Protein AF-0000000087723195 (afdb_homodimer)

InterPro domains:
  IPR009959 Polyketide cyclase SnoaL-like [PTHR38436] (18-164)
  IPR032710 NTF2-like domain superfamily [SSF54427] (11-156)

pLDDT: mean 96.7, std 8.13, range [26.39, 98.94]

Foldseek 3Di:
DDPVVQVLQVVLVVQLVCVQQPVLALVSNLVQADQQAFEAAPVQRDADGGSVGNSCCSNPQARVQDAPPKDKAWADWDWDDDPVATKIKTKIKIKHFQQGHHCRLDNPDHGLRFIAIWMKIWIWGDDPRGTRYIYMDTDSVQVCVRSVNDDPVCPLVHDHNVNNVCSNPVPRDDPCPSVVVVVVVVPPD/DDPVVQVLLVVLVVQLVCVQQPVLALVSNLVQADQQAFEAAPVQRDADGGSVGNSCCSNPQARVQDAPPKDKAWADWDWDDDPVATKIKTKIKIKHFQQGHHCRQDNPDHGLRFIAIWMKIWIWGDDPRGTRYIYMDTDSVQVCVRSVNDDPVCPLPHDHNVNNVCSNPVPRDDPCPSVVVVVVVVPPD

Secondary structure (DSSP, 8-state):
--HHHHHHHHHHHHHHHHHHHTS--HHHHHHTEEEEEEEEETTTTEEEESHHHHHHHIIIIIGGGS-TT-EEEEEEEEEEEETTEEEEEEEEEEEEE--S--TTTSTTPPP---EEEEEEEEEEEEETTEEEEEEEE--HHHHHHHTT-S-GGGGGGS--THHHHHHH-GGGS-TTHHHHHHHHHHTT-/--HHHHHHHHHHHHHHHHHHHTS--HHHHHHTEEEEEEEEETTTTEEEESHHHHHHHIIIIIGGGS-TT-EEEEEEEEEEEETTEEEEEEEEEEEEE--S--TTTSTTPPP---EEEEEEEEEEEEETTEEEEEEEEE-HHHHHHHTT-S-GGGGGGS--THHHHHHH-GGGS-TTHHHHHHHHHHTT-

Sequence (378 aa):
MTPERRARLLELWDEHIATEFSEKSADAAVATMVPHATVNHVPTMTGGEGTEALRLFYATNFIPRMPADVKITPLSRTVGADADGEVVVDEFLIDFTHDVKMDWMLPGLEPTGKHVSVPFIVVVKFEGDRLKAERIYWDQATVLKQLGLLPAGLLGCVPGAEQAAKAADAGAVKSNGLIAAAAAAGGGVMTPERRARLLELWDEHIATEFSEKSADAAVATMVPHATVNHVPTMTGGEGTEALRLFYATNFIPRMPADVKITPLSRTVGADADGEVVVDEFLIDFTHDVKMDWMLPGLEPTGKHVSVPFIVVVKFEGDRLKAERIYWDQATVLKQLGLLPAGLLGCVPGAEQAAKAADAGAVKSNGLIAAAAAAGGGV

Radius of gyration: 20.05 Å; Cα contacts (8 Å, |Δi|>4): 861; chains: 2; bounding box: 60×60×39 Å

Organism: NCBI:txid307507

Structure (mmCIF, N/CA/C/O backbone):
data_AF-0000000087723195-model_v1
#
loop_
_entity.id
_entity.type
_entity.pdbx_description
1 polymer Carboxymethylenebutenolidase
#
loop_
_atom_site.group_PDB
_atom_site.id
_atom_site.type_symbol
_atom_site.label_atom_id
_atom_site.label_alt_id
_atom_site.label_comp_id
_atom_site.label_asym_id
_atom_site.label_entity_id
_atom_site.label_seq_id
_atom_site.pdbx_PDB_ins_code
_atom_site.Cartn_x
_atom_site.Cartn_y
_atom_site.Cartn_z
_atom_site.occupancy
_atom_site.B_iso_or_equiv
_atom_site.auth_seq_id
_atom_site.auth_comp_id
_atom_site.auth_asym_id
_atom_site.auth_atom_id
_atom_site.pdbx_PDB_model_num
ATOM 1 N N . MET A 1 1 ? 15.773 -18.844 -10.406 1 89.25 1 MET A N 1
ATOM 2 C CA . MET A 1 1 ? 14.492 -19 -11.086 1 89.25 1 MET A CA 1
ATOM 3 C C . MET A 1 1 ? 14.656 -18.906 -12.594 1 89.25 1 MET A C 1
ATOM 5 O O . MET A 1 1 ? 15.266 -17.953 -13.094 1 89.25 1 MET A O 1
ATOM 9 N N . THR A 1 2 ? 14.18 -19.766 -13.281 1 92.62 2 THR A N 1
ATOM 10 C CA . THR A 1 2 ? 14.344 -19.797 -14.727 1 92.62 2 THR A CA 1
ATOM 11 C C . THR A 1 2 ? 13.344 -18.844 -15.398 1 92.62 2 THR A C 1
ATOM 13 O O . THR A 1 2 ? 12.336 -18.484 -14.805 1 92.62 2 THR A O 1
ATOM 16 N N . PRO A 1 3 ? 13.68 -18.406 -16.562 1 94 3 PRO A N 1
ATOM 17 C CA . PRO A 1 3 ? 12.734 -17.578 -17.312 1 94 3 PRO A CA 1
ATOM 18 C C . PRO A 1 3 ? 11.375 -18.25 -17.5 1 94 3 PRO A C 1
ATOM 20 O O . PRO A 1 3 ? 10.344 -17.578 -17.484 1 94 3 PRO A O 1
ATOM 23 N N . GLU A 1 4 ? 11.406 -19.547 -17.703 1 96.69 4 GLU A N 1
ATOM 24 C CA . GLU A 1 4 ? 10.164 -20.281 -17.891 1 96.69 4 GLU A CA 1
ATOM 25 C C . GLU A 1 4 ? 9.32 -20.266 -16.609 1 96.69 4 GLU A C 1
ATOM 27 O O . GLU A 1 4 ? 8.102 -20.094 -16.672 1 96.69 4 GLU A O 1
ATOM 32 N N . ARG A 1 5 ? 9.977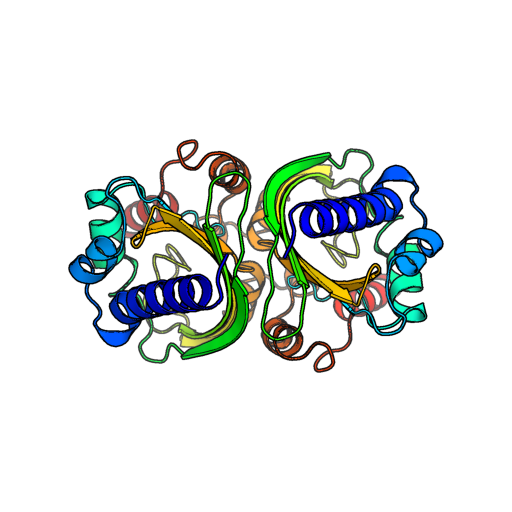 -20.5 -15.477 1 97.38 5 ARG A N 1
ATOM 33 C CA . ARG A 1 5 ? 9.258 -20.469 -14.211 1 97.38 5 ARG A CA 1
ATOM 34 C C . ARG A 1 5 ? 8.703 -19.078 -13.93 1 97.38 5 ARG A C 1
ATOM 36 O O . ARG A 1 5 ? 7.578 -18.938 -13.445 1 97.38 5 ARG A O 1
ATOM 43 N N . ARG A 1 6 ? 9.477 -18.109 -14.234 1 97.12 6 ARG A N 1
ATOM 44 C CA . ARG A 1 6 ? 9.031 -16.719 -14.086 1 97.12 6 ARG A CA 1
ATOM 45 C C . ARG A 1 6 ? 7.766 -16.469 -14.898 1 97.12 6 ARG A C 1
ATOM 47 O O . ARG A 1 6 ? 6.793 -15.906 -14.391 1 97.12 6 ARG A O 1
ATOM 54 N N . ALA A 1 7 ? 7.801 -16.875 -16.156 1 97.75 7 ALA A N 1
ATOM 55 C CA . ALA A 1 7 ? 6.648 -16.719 -17.031 1 97.75 7 ALA A CA 1
ATOM 56 C C . ALA A 1 7 ? 5.438 -17.484 -16.484 1 97.75 7 ALA A C 1
ATOM 58 O O . ALA A 1 7 ? 4.305 -16.984 -16.578 1 97.75 7 ALA A O 1
ATOM 59 N N . ARG A 1 8 ? 5.695 -18.609 -15.969 1 98.31 8 ARG A N 1
ATOM 60 C CA . ARG A 1 8 ? 4.613 -19.438 -15.438 1 98.31 8 ARG A CA 1
ATOM 61 C C . ARG A 1 8 ? 3.953 -18.766 -14.242 1 98.31 8 ARG A C 1
ATOM 63 O O . ARG A 1 8 ? 2.727 -18.797 -14.102 1 98.31 8 ARG A O 1
ATOM 70 N N . LEU A 1 9 ? 4.738 -18.188 -13.328 1 98.69 9 LEU A N 1
ATOM 71 C CA . LEU A 1 9 ? 4.18 -17.5 -12.172 1 98.69 9 LEU A CA 1
ATOM 72 C C . LEU A 1 9 ? 3.277 -16.344 -12.602 1 98.69 9 LEU A C 1
ATOM 74 O O . LEU A 1 9 ? 2.211 -16.141 -12.016 1 98.69 9 LEU A O 1
ATOM 78 N N . LEU A 1 10 ? 3.713 -15.625 -13.602 1 98.75 10 LEU A N 1
ATOM 79 C CA . LEU A 1 10 ? 2.906 -14.523 -14.117 1 98.75 10 LEU A CA 1
ATOM 80 C C . LEU A 1 10 ? 1.611 -15.039 -14.734 1 98.75 10 LEU A C 1
ATOM 82 O O . LEU A 1 10 ? 0.554 -14.422 -14.57 1 98.75 10 LEU A O 1
ATOM 86 N N . GLU A 1 11 ? 1.696 -16.125 -15.445 1 98.75 11 GLU A N 1
ATOM 87 C CA . GLU A 1 11 ? 0.51 -16.75 -16.031 1 98.75 11 GLU A CA 1
ATOM 88 C C . GLU A 1 11 ? -0.469 -17.188 -14.945 1 98.75 11 GLU A C 1
ATOM 90 O O . GLU A 1 11 ? -1.68 -17 -15.086 1 98.75 11 GLU A O 1
ATOM 95 N N . LEU A 1 12 ? 0.043 -17.828 -13.906 1 98.75 12 LEU A N 1
ATOM 96 C CA . LEU A 1 12 ? -0.79 -18.266 -12.797 1 98.75 12 LEU A CA 1
ATOM 97 C C . LEU A 1 12 ? -1.526 -17.094 -12.164 1 98.75 12 LEU A C 1
ATOM 99 O O . LEU A 1 12 ? -2.713 -17.203 -11.844 1 98.75 12 LEU A O 1
ATOM 103 N N . TRP A 1 13 ? -0.833 -16 -11.992 1 98.81 13 TRP A N 1
ATOM 104 C CA . TRP A 1 13 ? -1.448 -14.797 -11.43 1 98.81 13 TRP A CA 1
ATOM 105 C C . TRP A 1 13 ? -2.52 -14.25 -12.367 1 98.81 13 TRP A C 1
ATOM 107 O O . TRP A 1 13 ? -3.619 -13.906 -11.93 1 98.81 13 TRP A O 1
ATOM 117 N N . ASP A 1 14 ? -2.217 -14.203 -13.664 1 98.69 14 ASP A N 1
ATOM 118 C CA . ASP A 1 14 ? -3.193 -13.75 -14.648 1 98.69 14 ASP A CA 1
ATOM 119 C C . ASP A 1 14 ? -4.438 -14.633 -14.641 1 98.69 14 ASP A C 1
ATOM 121 O O . ASP A 1 14 ? -5.559 -14.141 -14.75 1 98.69 14 ASP A O 1
ATOM 125 N N . GLU A 1 15 ? -4.219 -15.914 -14.547 1 98.56 15 GLU A N 1
ATOM 126 C CA . GLU A 1 15 ? -5.328 -16.859 -14.469 1 98.56 15 GLU A CA 1
ATOM 127 C C . GLU A 1 15 ? -6.203 -16.594 -13.258 1 98.56 15 GLU A C 1
ATOM 129 O O . GLU A 1 15 ? -7.434 -16.594 -13.352 1 98.56 15 GLU A O 1
ATOM 134 N N . HIS A 1 16 ? -5.562 -16.359 -12.141 1 98.81 16 HIS A N 1
ATOM 135 C CA . HIS A 1 16 ? -6.32 -16.062 -10.938 1 98.81 16 HIS A CA 1
ATOM 136 C C . HIS A 1 16 ? -7.148 -14.789 -11.102 1 98.81 16 HIS A C 1
ATOM 138 O O . HIS A 1 16 ? -8.344 -14.773 -10.797 1 98.81 16 HIS A O 1
ATOM 144 N N . ILE A 1 17 ? -6.531 -13.719 -11.586 1 98.38 17 ILE A N 1
ATOM 145 C CA . ILE A 1 17 ? -7.223 -12.453 -11.797 1 98.38 17 ILE A CA 1
ATOM 146 C C . ILE A 1 17 ? -8.422 -12.664 -12.719 1 98.38 17 ILE A C 1
ATOM 148 O O . ILE A 1 17 ? -9.508 -12.125 -12.477 1 98.38 17 ILE A O 1
ATOM 152 N N . ALA A 1 18 ? -8.258 -13.461 -13.781 1 98.19 18 ALA A N 1
ATOM 153 C CA . ALA A 1 18 ? -9.32 -13.711 -14.75 1 98.19 18 ALA A CA 1
ATOM 154 C C . ALA A 1 18 ? -10.516 -14.391 -14.094 1 98.19 18 ALA A C 1
ATOM 156 O O . ALA A 1 18 ? -11.664 -14.148 -14.477 1 98.19 18 ALA A O 1
ATOM 157 N N . THR A 1 19 ? -10.305 -15.25 -13.102 1 98.5 19 THR A N 1
ATOM 158 C CA . THR A 1 19 ? -11.406 -15.93 -12.422 1 98.5 19 THR A CA 1
ATOM 159 C C . THR A 1 19 ? -12.281 -14.922 -11.68 1 98.5 19 THR A C 1
ATOM 161 O O . THR A 1 19 ? -13.492 -15.125 -11.547 1 98.5 19 THR A O 1
ATOM 164 N N . GLU A 1 20 ? -11.672 -13.82 -11.234 1 97.19 20 GLU A N 1
ATOM 165 C CA . GLU A 1 20 ? -12.367 -12.828 -10.422 1 97.19 20 GLU A CA 1
ATOM 166 C C . GLU A 1 20 ? -13.062 -11.789 -11.297 1 97.19 20 GLU A C 1
ATOM 168 O O . GLU A 1 20 ? -14.172 -11.359 -10.984 1 97.19 20 GLU A O 1
ATOM 173 N N . PHE A 1 21 ? -12.422 -11.367 -12.406 1 95.75 21 PHE A N 1
ATOM 174 C CA . PHE A 1 21 ? -12.859 -10.164 -13.102 1 95.75 21 PHE A CA 1
ATOM 175 C C . PHE A 1 21 ? -13.461 -10.516 -14.461 1 95.75 21 PHE A C 1
ATOM 177 O O . PHE A 1 21 ? -14.234 -9.734 -15.016 1 95.75 21 PHE A O 1
ATOM 184 N N . SER A 1 22 ? -13.172 -11.664 -15.023 1 95.94 22 SER A N 1
ATOM 185 C CA . SER A 1 22 ? -13.711 -12.102 -16.297 1 95.94 22 SER A CA 1
ATOM 186 C C . SER A 1 22 ? -14.727 -13.227 -16.125 1 95.94 22 SER A C 1
ATOM 188 O O . SER A 1 22 ? -15.906 -13.062 -16.438 1 95.94 22 SER A O 1
ATOM 190 N N . GLU A 1 23 ? -14.336 -14.297 -15.469 1 97.06 23 GLU A N 1
ATOM 191 C CA . GLU A 1 23 ? -15.203 -15.445 -15.258 1 97.06 23 GLU A CA 1
ATOM 192 C C . GLU A 1 23 ? -16.219 -15.18 -14.156 1 97.06 23 GLU A C 1
ATOM 194 O O . GLU A 1 23 ? -17.328 -15.711 -14.188 1 97.06 23 GLU A O 1
ATOM 199 N N . LYS A 1 24 ? -15.766 -14.445 -13.25 1 97.75 24 LYS A N 1
ATOM 200 C CA . LYS A 1 24 ? -16.594 -14.094 -12.102 1 97.75 24 LYS A CA 1
ATOM 201 C C . LYS A 1 24 ? -17.094 -15.344 -11.391 1 97.75 24 LYS A C 1
ATOM 203 O O . LYS A 1 24 ? -18.297 -15.492 -11.156 1 97.75 24 LYS A O 1
ATOM 208 N N . SER A 1 25 ? -16.141 -16.156 -11 1 98.75 25 SER A N 1
ATOM 209 C CA . SER A 1 25 ? -16.438 -17.438 -10.359 1 98.75 25 SER A CA 1
ATOM 210 C C . SER A 1 25 ? -15.609 -17.625 -9.102 1 98.75 25 SER A C 1
ATOM 212 O O . SER A 1 25 ? -14.391 -17.766 -9.164 1 98.75 25 SER A O 1
ATOM 214 N N . ALA A 1 26 ? -16.312 -17.688 -7.992 1 98.81 26 ALA A N 1
ATOM 215 C CA . ALA A 1 26 ? -15.648 -17.938 -6.719 1 98.81 26 ALA A CA 1
ATOM 216 C C . ALA A 1 26 ? -15 -19.312 -6.703 1 98.81 26 ALA A C 1
ATOM 218 O O . ALA A 1 26 ? -13.891 -19.469 -6.191 1 98.81 26 ALA A O 1
ATOM 219 N N . ASP A 1 27 ? -15.68 -20.281 -7.254 1 98.88 27 ASP A N 1
ATOM 220 C CA . ASP A 1 27 ? -15.141 -21.641 -7.305 1 98.88 27 ASP A CA 1
ATOM 221 C C . ASP A 1 27 ? -13.859 -21.688 -8.133 1 98.88 27 ASP A C 1
ATOM 223 O O . ASP A 1 27 ? -12.891 -22.328 -7.734 1 98.88 27 ASP A O 1
ATOM 227 N N . ALA A 1 28 ? -13.875 -21.016 -9.273 1 98.88 28 ALA A N 1
ATOM 228 C CA . ALA A 1 28 ? -12.68 -20.984 -10.109 1 98.88 28 ALA A CA 1
ATOM 229 C C . ALA A 1 28 ? -11.531 -20.281 -9.398 1 98.88 28 ALA A C 1
ATOM 231 O O . ALA A 1 28 ? -10.375 -20.672 -9.516 1 98.88 28 ALA A O 1
ATOM 232 N N . ALA A 1 29 ? -11.836 -19.203 -8.656 1 98.81 29 ALA A N 1
ATOM 233 C CA . ALA A 1 29 ? -10.805 -18.453 -7.941 1 98.81 29 ALA A CA 1
ATOM 234 C C . ALA A 1 29 ? -10.109 -19.328 -6.906 1 98.81 29 ALA A C 1
ATOM 236 O O . ALA A 1 29 ? -8.883 -19.453 -6.918 1 98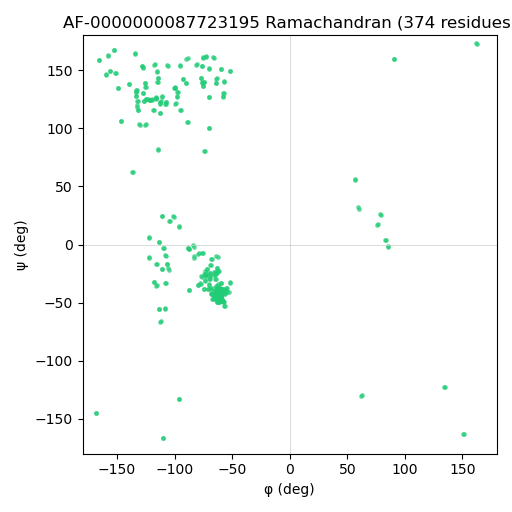.81 29 ALA A O 1
ATOM 237 N N . VAL A 1 30 ? -10.898 -20.031 -6.078 1 98.81 30 VAL A N 1
ATOM 238 C CA . VAL A 1 30 ? -10.273 -20.797 -5.008 1 98.81 30 VAL A CA 1
ATOM 239 C C . VAL A 1 30 ? -9.586 -22.031 -5.59 1 98.81 30 VAL A C 1
ATOM 241 O O . VAL A 1 30 ? -8.648 -22.578 -4.988 1 98.81 30 VAL A O 1
ATOM 244 N N . ALA A 1 31 ? -10 -22.484 -6.762 1 98.81 31 ALA A N 1
ATOM 245 C CA . ALA A 1 31 ? -9.359 -23.625 -7.406 1 98.81 31 ALA A CA 1
ATOM 246 C C . ALA A 1 31 ? -7.922 -23.297 -7.801 1 98.81 31 ALA A C 1
ATOM 248 O O . ALA A 1 31 ? -7.098 -24.203 -7.973 1 98.81 31 ALA A O 1
ATOM 249 N N . THR A 1 32 ? -7.594 -22.016 -7.984 1 98.88 32 THR A N 1
ATOM 250 C CA . THR A 1 32 ? -6.238 -21.609 -8.328 1 98.88 32 THR A CA 1
ATOM 251 C C . THR A 1 32 ? -5.371 -21.484 -7.078 1 98.88 32 THR A C 1
ATOM 253 O O . THR A 1 32 ? -4.184 -21.172 -7.164 1 98.88 32 THR A O 1
ATOM 256 N N . MET A 1 33 ? -5.93 -21.734 -5.855 1 98.88 33 MET A N 1
ATOM 257 C CA . MET A 1 33 ? -5.254 -21.5 -4.586 1 98.88 33 MET A CA 1
ATOM 258 C C . MET A 1 33 ? -5.066 -22.797 -3.807 1 98.88 33 MET A C 1
ATOM 260 O O . MET A 1 33 ? -5.824 -23.75 -3.988 1 98.88 33 MET A O 1
ATOM 264 N N . VAL A 1 34 ? -4.074 -22.906 -2.928 1 98.81 34 VAL A N 1
ATOM 265 C CA . VAL A 1 34 ? -3.914 -24.047 -2.027 1 98.81 34 VAL A CA 1
ATOM 266 C C . VAL A 1 34 ? -4.984 -23.984 -0.941 1 98.81 34 VAL A C 1
ATOM 268 O O . VAL A 1 34 ? -5.531 -22.922 -0.646 1 98.81 34 VAL A O 1
ATOM 271 N N . PRO A 1 35 ? -5.27 -25.062 -0.25 1 98.62 35 PRO A N 1
ATOM 272 C CA . PRO A 1 35 ? -6.379 -25.125 0.705 1 98.62 35 PRO A CA 1
ATOM 273 C C . PRO A 1 35 ? -6.188 -24.188 1.896 1 98.62 35 PRO A C 1
ATOM 275 O O . PRO A 1 35 ? -7.168 -23.766 2.51 1 98.62 35 PRO A O 1
ATOM 278 N N . HIS A 1 36 ? -4.934 -23.828 2.273 1 98.12 36 HIS A N 1
ATOM 279 C CA . HIS A 1 36 ? -4.68 -22.984 3.436 1 98.12 36 HIS A CA 1
ATOM 280 C C . HIS A 1 36 ? -4.312 -21.562 3.018 1 98.12 36 HIS A C 1
ATOM 282 O O . HIS A 1 36 ? -3.629 -20.859 3.756 1 98.12 36 HIS A O 1
ATOM 288 N N . ALA A 1 37 ? -4.66 -21.156 1.791 1 98.56 37 ALA A N 1
ATOM 289 C CA . ALA A 1 37 ? -4.34 -19.844 1.262 1 98.56 37 ALA A CA 1
ATOM 290 C C . ALA A 1 37 ? -4.953 -18.734 2.123 1 98.56 37 ALA A C 1
ATOM 292 O O . ALA A 1 37 ? -5.977 -18.953 2.777 1 98.56 37 ALA A O 1
ATOM 293 N N . THR A 1 38 ? -4.328 -17.609 2.139 1 98.56 38 THR A N 1
ATOM 294 C CA . THR A 1 38 ? -4.824 -16.422 2.838 1 98.56 38 THR A CA 1
ATOM 295 C C . THR A 1 38 ? -4.898 -15.227 1.894 1 98.56 38 THR A C 1
ATOM 297 O O . THR A 1 38 ? -4.035 -15.062 1.029 1 98.56 38 THR A O 1
ATOM 300 N N . VAL A 1 39 ? -5.926 -14.445 1.965 1 98.75 39 VAL A N 1
ATOM 301 C CA . VAL A 1 39 ? -6.09 -13.164 1.278 1 98.75 39 VAL A CA 1
ATOM 302 C C . VAL A 1 39 ? -6.355 -12.062 2.299 1 98.75 39 VAL A C 1
ATOM 304 O O . VAL A 1 39 ? -7.23 -12.195 3.156 1 98.75 39 VAL A O 1
ATOM 307 N N . ASN A 1 40 ? -5.574 -11.07 2.264 1 98.88 40 ASN A N 1
ATOM 308 C CA . ASN A 1 40 ? -5.727 -9.922 3.154 1 98.88 40 ASN A CA 1
ATOM 309 C C . ASN A 1 40 ? -5.688 -8.609 2.387 1 98.88 40 ASN A C 1
ATOM 311 O O . ASN A 1 40 ? -4.637 -8.203 1.886 1 98.88 40 ASN A O 1
ATOM 315 N N . HIS A 1 41 ? -6.863 -7.984 2.18 1 98.88 41 HIS A N 1
ATOM 316 C CA . HIS A 1 41 ? -6.891 -6.574 1.81 1 98.88 41 HIS A CA 1
ATOM 317 C C . HIS A 1 41 ? -6.477 -5.688 2.98 1 98.88 41 HIS A C 1
ATOM 319 O O . HIS A 1 41 ? -7.309 -5.324 3.812 1 98.88 41 HIS A O 1
ATOM 325 N N . VAL A 1 42 ? -5.305 -5.25 3.014 1 98.88 42 VAL A N 1
ATOM 326 C CA . VAL A 1 42 ? -4.656 -4.707 4.203 1 98.88 42 VAL A CA 1
ATOM 327 C C . VAL A 1 42 ? -5.426 -3.488 4.703 1 98.88 42 VAL A C 1
ATOM 329 O O . VAL A 1 42 ? -5.715 -3.373 5.898 1 98.88 42 VAL A O 1
ATOM 332 N N . PRO A 1 43 ? -5.949 -2.584 3.814 1 98.88 43 PRO A N 1
ATOM 333 C CA . PRO A 1 43 ? -6.586 -1.367 4.324 1 98.88 43 PRO A CA 1
ATOM 334 C C . PRO A 1 43 ? -7.934 -1.641 4.988 1 98.88 43 PRO A C 1
ATOM 336 O O . PRO A 1 43 ? -8.422 -0.818 5.77 1 98.88 43 PRO A O 1
ATOM 339 N N . THR A 1 44 ? -8.57 -2.822 4.637 1 98.81 44 THR A N 1
ATOM 340 C CA . THR A 1 44 ? -9.891 -3.092 5.184 1 98.81 44 THR A CA 1
ATOM 341 C C . THR A 1 44 ? -9.898 -4.406 5.957 1 98.81 44 THR A C 1
ATOM 343 O O . THR A 1 44 ? -10.891 -4.742 6.617 1 98.81 44 THR A O 1
ATOM 346 N N . MET A 1 45 ? -8.844 -5.16 5.812 1 98.75 45 MET A N 1
ATOM 347 C CA . MET A 1 45 ? -8.688 -6.48 6.418 1 98.75 45 MET A CA 1
ATOM 348 C C . MET A 1 45 ? -9.773 -7.43 5.945 1 98.75 45 MET A C 1
ATOM 350 O O . MET A 1 45 ? -10.25 -8.273 6.711 1 98.75 45 MET A O 1
ATOM 354 N N . THR A 1 46 ? -10.258 -7.266 4.746 1 98.69 46 THR A N 1
ATOM 355 C CA . THR A 1 46 ? -11.195 -8.188 4.129 1 98.69 46 THR A CA 1
ATOM 356 C C . THR A 1 46 ? -10.453 -9.305 3.398 1 98.69 46 THR A C 1
ATOM 358 O O . THR A 1 46 ? -9.266 -9.18 3.104 1 98.69 46 THR A O 1
ATOM 361 N N . GLY A 1 47 ? -11.094 -10.406 3.129 1 98.62 47 GLY A N 1
ATOM 362 C CA . GLY A 1 47 ? -10.516 -11.594 2.516 1 98.62 47 GLY A CA 1
ATOM 363 C C . GLY A 1 47 ? -10.906 -12.875 3.217 1 98.62 47 GLY A C 1
ATOM 364 O O . GLY A 1 47 ? -12.094 -13.18 3.344 1 98.62 47 GLY A O 1
ATOM 365 N N . GLY A 1 48 ? -9.797 -13.594 3.66 1 98.44 48 GLY A N 1
ATOM 366 C CA . GLY A 1 48 ? -10.102 -14.852 4.332 1 98.44 48 GLY A CA 1
ATOM 367 C C . GLY A 1 48 ? -8.914 -15.789 4.398 1 98.44 48 GLY A C 1
ATOM 368 O O . GLY A 1 48 ? -7.828 -15.469 3.91 1 98.44 48 GLY A O 1
ATOM 369 N N . GLU A 1 49 ? -9.156 -16.875 5.137 1 98.25 49 GLU A N 1
ATOM 370 C CA . GLU A 1 49 ? -8.195 -17.953 5.277 1 98.25 49 GLU A CA 1
ATOM 371 C C . GLU A 1 49 ? -8.852 -19.312 5.059 1 98.25 49 GLU A C 1
ATOM 373 O O . GLU A 1 49 ? -9.836 -19.656 5.727 1 98.25 49 GLU A O 1
ATOM 378 N N . GLY A 1 50 ? -8.258 -20.016 4.098 1 98.38 50 GLY A N 1
ATOM 379 C CA . GLY A 1 50 ? -8.789 -21.344 3.777 1 98.38 50 GLY A CA 1
ATOM 380 C C . GLY A 1 50 ? -9.844 -21.297 2.688 1 98.38 50 GLY A C 1
ATOM 381 O O . GLY A 1 50 ? -10.477 -20.266 2.463 1 98.38 50 GLY A O 1
ATOM 382 N N . THR A 1 51 ? -10.023 -22.453 2.088 1 98.69 51 THR A N 1
ATOM 383 C CA . THR A 1 51 ? -10.844 -22.578 0.885 1 98.69 51 THR A CA 1
ATOM 384 C C . THR A 1 51 ? -12.266 -22.094 1.147 1 98.69 51 THR A C 1
ATOM 386 O O . THR A 1 51 ? -12.805 -21.281 0.39 1 98.69 51 THR A O 1
ATOM 389 N N . GLU A 1 52 ? -12.875 -22.531 2.195 1 98.69 52 GLU A N 1
ATOM 390 C CA . GLU A 1 52 ? -14.281 -22.219 2.439 1 98.69 52 GLU A CA 1
ATOM 391 C C . GLU A 1 52 ? -14.477 -20.734 2.719 1 98.69 52 GLU A C 1
ATOM 393 O O . GLU A 1 52 ? -15.367 -20.109 2.145 1 98.69 52 GLU A O 1
ATOM 398 N N . ALA A 1 53 ? -13.656 -20.188 3.58 1 98.69 53 ALA A N 1
ATOM 399 C CA . ALA A 1 53 ? -13.758 -18.766 3.918 1 98.69 53 ALA A CA 1
ATOM 400 C C . ALA A 1 53 ? -13.508 -17.891 2.695 1 98.69 53 ALA A C 1
ATOM 402 O O . ALA A 1 53 ? -14.219 -16.906 2.467 1 98.69 53 ALA A O 1
ATOM 403 N N . LEU A 1 54 ? -12.508 -18.266 1.93 1 98.81 54 LEU A N 1
ATOM 404 C CA . LEU A 1 54 ? -12.18 -17.5 0.737 1 98.81 54 LEU A CA 1
ATOM 405 C C . LEU A 1 54 ? -13.273 -17.625 -0.312 1 98.81 54 LEU A C 1
ATOM 407 O O . LEU A 1 54 ? -13.625 -16.641 -0.966 1 98.81 54 LEU A O 1
ATOM 411 N N . ARG A 1 55 ? -13.781 -18.797 -0.487 1 98.88 55 ARG A N 1
ATOM 412 C CA . ARG A 1 55 ? -14.875 -18.984 -1.441 1 98.88 55 ARG A CA 1
ATOM 413 C C . ARG A 1 55 ? -16.078 -18.109 -1.069 1 98.88 55 ARG A C 1
ATOM 415 O O . ARG A 1 55 ? -16.672 -17.469 -1.933 1 98.88 55 ARG A O 1
ATOM 422 N N . LEU A 1 56 ? -16.422 -18.156 0.185 1 98.81 56 LEU A N 1
ATOM 423 C CA . LEU A 1 56 ? -17.547 -17.359 0.658 1 98.81 56 LEU A CA 1
ATOM 424 C C . LEU A 1 56 ? -17.297 -15.875 0.432 1 98.81 56 LEU A C 1
ATOM 426 O O . LEU A 1 56 ? -18.172 -15.156 -0.048 1 98.81 56 LEU A O 1
ATOM 430 N N . PHE A 1 57 ? -16.141 -15.398 0.774 1 98.88 57 PHE A N 1
ATOM 431 C CA . PHE A 1 57 ? -15.773 -14 0.586 1 98.88 57 PHE A CA 1
ATOM 432 C C . PHE A 1 57 ? -15.898 -13.602 -0.879 1 98.88 57 PHE A C 1
ATOM 434 O O . PHE A 1 57 ? -16.531 -12.586 -1.2 1 98.88 57 PHE A O 1
ATOM 441 N N . TYR A 1 58 ? -15.258 -14.383 -1.777 1 98.81 58 TYR A N 1
ATOM 442 C CA . TYR A 1 58 ? -15.305 -14.086 -3.205 1 98.81 58 TYR A CA 1
ATOM 443 C C . TYR A 1 58 ? -16.734 -14.102 -3.719 1 98.81 58 TYR A C 1
ATOM 445 O O . TYR A 1 58 ? -17.141 -13.242 -4.508 1 98.81 58 TYR A O 1
ATOM 453 N N . ALA A 1 59 ? -17.578 -15.023 -3.234 1 98.75 59 ALA A N 1
ATOM 454 C CA . ALA A 1 59 ? -18.922 -15.25 -3.756 1 98.75 59 ALA A CA 1
ATOM 455 C C . ALA A 1 59 ? -19.891 -14.18 -3.27 1 98.75 59 ALA A C 1
ATOM 457 O O . ALA A 1 59 ? -20.844 -13.836 -3.965 1 98.75 59 ALA A O 1
ATOM 458 N N . THR A 1 60 ? -19.609 -13.586 -2.098 1 98.5 60 THR A N 1
ATOM 459 C CA . THR A 1 60 ? -20.625 -12.75 -1.477 1 98.5 60 THR A CA 1
ATOM 460 C C . THR A 1 60 ? -20.156 -11.297 -1.403 1 98.5 60 THR A C 1
ATOM 462 O O . THR A 1 60 ? -20.953 -10.375 -1.608 1 98.5 60 THR A O 1
ATOM 465 N N . ASN A 1 61 ? -18.859 -11.07 -1.176 1 98.56 61 ASN A N 1
ATOM 466 C CA . ASN A 1 61 ? -18.422 -9.742 -0.759 1 98.56 61 ASN A CA 1
ATOM 467 C C . ASN A 1 61 ? -17.516 -9.094 -1.809 1 98.56 61 ASN A C 1
ATOM 469 O O . ASN A 1 61 ? -17.297 -7.883 -1.788 1 98.56 61 ASN A O 1
ATOM 473 N N . PHE A 1 62 ? -17.031 -9.945 -2.693 1 98.75 62 PHE A N 1
ATOM 474 C CA . PHE A 1 62 ? -16.031 -9.414 -3.625 1 98.75 62 PHE A CA 1
ATOM 475 C C . PHE A 1 62 ? -16.594 -9.383 -5.043 1 98.75 62 PHE A C 1
ATOM 477 O O . PHE A 1 62 ? -17 -8.32 -5.535 1 98.75 62 PHE A O 1
ATOM 484 N N . ILE A 1 63 ? -16.875 -10.492 -5.676 1 98.5 63 ILE A N 1
ATOM 485 C CA . ILE A 1 63 ? -17.203 -10.586 -7.094 1 98.5 63 ILE A CA 1
ATOM 486 C C . ILE A 1 63 ? -18.531 -9.883 -7.363 1 98.5 63 ILE A C 1
ATOM 488 O O . ILE A 1 63 ? -18.625 -9.039 -8.266 1 98.5 63 ILE A O 1
ATOM 492 N N . PRO A 1 64 ? -19.609 -10.117 -6.535 1 97.94 64 PRO A N 1
ATOM 493 C CA . PRO A 1 64 ? -20.875 -9.43 -6.824 1 97.94 64 PRO A CA 1
ATOM 494 C C . PRO A 1 64 ? -20.859 -7.961 -6.422 1 97.94 64 PRO A C 1
ATOM 496 O O . PRO A 1 64 ? -21.797 -7.219 -6.727 1 97.94 64 PRO A O 1
ATOM 499 N N . ARG A 1 65 ? -19.812 -7.512 -5.742 1 98.06 65 ARG A N 1
ATOM 500 C CA . ARG A 1 65 ? -19.719 -6.156 -5.211 1 98.06 65 ARG A CA 1
ATOM 501 C C . ARG A 1 65 ? -18.656 -5.355 -5.949 1 98.06 65 ARG A C 1
ATOM 503 O O . ARG A 1 65 ? -18.078 -4.414 -5.395 1 98.06 65 ARG A O 1
ATOM 510 N N . MET A 1 66 ? -18.391 -5.75 -7.141 1 97.75 66 MET A N 1
ATOM 511 C CA . MET A 1 66 ? -17.469 -5.07 -8.031 1 97.75 66 MET A CA 1
ATOM 512 C C . MET A 1 66 ? -18.203 -4.176 -9.023 1 97.75 66 MET A C 1
ATOM 514 O O . MET A 1 66 ? -19.094 -4.641 -9.734 1 97.75 66 MET A O 1
ATOM 518 N N . PRO A 1 67 ? -17.859 -2.855 -8.984 1 98.19 67 PRO A N 1
ATOM 519 C CA . PRO A 1 67 ? -18.469 -2.01 -10.008 1 98.19 67 PRO A CA 1
ATOM 520 C C . PRO A 1 67 ? -18.281 -2.559 -11.422 1 98.19 67 PRO A C 1
ATOM 522 O O . PRO A 1 67 ? -17.219 -3.1 -11.734 1 98.19 67 PRO A O 1
ATOM 525 N N . ALA A 1 68 ? -19.188 -2.326 -12.344 1 96.94 68 ALA A N 1
ATOM 526 C CA . ALA A 1 68 ? -19.156 -2.877 -13.695 1 96.94 68 ALA A CA 1
ATOM 527 C C . ALA A 1 68 ? -18.078 -2.213 -14.539 1 96.94 68 ALA A C 1
ATOM 529 O O . ALA A 1 68 ? -17.562 -2.812 -15.492 1 96.94 68 ALA A O 1
ATOM 530 N N . ASP A 1 69 ? -17.75 -0.988 -14.211 1 98.19 69 ASP A N 1
ATOM 531 C CA . ASP A 1 69 ? -16.812 -0.236 -15.055 1 98.19 69 ASP A CA 1
ATOM 532 C C . ASP A 1 69 ? -15.391 -0.334 -14.516 1 98.19 69 ASP A C 1
ATOM 534 O O . ASP A 1 69 ? -14.523 0.459 -14.898 1 98.19 69 ASP A O 1
ATOM 538 N N . VAL A 1 70 ? -15.125 -1.301 -13.617 1 98.12 70 VAL A N 1
ATOM 539 C CA . VAL A 1 70 ? -13.789 -1.438 -13.055 1 98.12 70 VAL A CA 1
ATOM 540 C C . VAL A 1 70 ? -12.773 -1.643 -14.18 1 98.12 70 VAL A C 1
ATOM 542 O O . VAL A 1 70 ? -13.008 -2.445 -15.094 1 98.12 70 VAL A O 1
ATOM 545 N N . LYS A 1 71 ? -11.734 -0.881 -14.141 1 98.06 71 LYS A N 1
ATOM 546 C CA . LYS A 1 71 ? -10.617 -0.995 -15.078 1 98.06 71 LYS A CA 1
ATOM 547 C C . LYS A 1 71 ? -9.289 -1.117 -14.336 1 98.06 71 LYS A C 1
ATOM 549 O O . LYS A 1 71 ? -9.023 -0.356 -13.406 1 98.06 71 LYS A O 1
ATOM 554 N N . ILE A 1 72 ? -8.523 -2.088 -14.711 1 98.19 72 ILE A N 1
ATOM 555 C CA . ILE A 1 72 ? -7.191 -2.303 -14.148 1 98.19 72 ILE A CA 1
ATOM 556 C C . ILE A 1 72 ? -6.129 -1.92 -15.18 1 98.19 72 ILE A C 1
ATOM 558 O O . ILE A 1 72 ? -6.156 -2.396 -16.312 1 98.19 72 ILE A O 1
ATOM 562 N N . THR A 1 73 ? -5.266 -1.029 -14.852 1 98.5 73 THR A N 1
ATOM 563 C CA . THR A 1 73 ? -4.137 -0.622 -15.688 1 98.5 73 THR A CA 1
ATOM 564 C C . THR A 1 73 ? -2.814 -1.041 -15.055 1 98.5 73 THR A C 1
ATOM 566 O O . THR A 1 73 ? -2.43 -0.516 -14.008 1 98.5 73 THR A O 1
ATOM 569 N N . PRO A 1 74 ? -2.111 -1.964 -15.672 1 98.19 74 PRO A N 1
ATOM 570 C CA . PRO A 1 74 ? -0.856 -2.439 -15.086 1 98.19 74 PRO A CA 1
ATOM 571 C C . PRO A 1 74 ? 0.201 -1.343 -14.984 1 98.19 74 PRO A C 1
ATOM 573 O O . PRO A 1 74 ? 0.298 -0.488 -15.867 1 98.19 74 PRO A O 1
ATOM 576 N N . LEU A 1 75 ? 0.977 -1.353 -13.922 1 98.12 75 LEU A N 1
ATOM 577 C CA . LEU A 1 75 ? 2.104 -0.442 -13.75 1 98.12 75 LEU A CA 1
ATOM 578 C C . LEU A 1 75 ? 3.424 -1.204 -13.758 1 98.12 75 LEU A C 1
ATOM 580 O O . LEU A 1 75 ? 4.336 -0.866 -14.523 1 98.12 75 LEU A O 1
ATOM 584 N N . SER A 1 76 ? 3.625 -2.193 -12.922 1 97.88 76 SER A N 1
ATOM 585 C CA . SER A 1 76 ? 4.844 -2.99 -12.836 1 97.88 76 SER A CA 1
ATOM 586 C C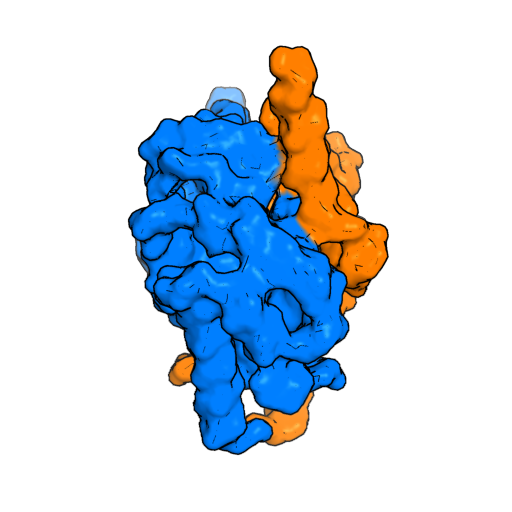 . SER A 1 76 ? 4.57 -4.363 -12.234 1 97.88 76 SER A C 1
ATOM 588 O O . SER A 1 76 ? 3.639 -4.52 -11.438 1 97.88 76 SER A O 1
ATOM 590 N N . ARG A 1 77 ? 5.375 -5.344 -12.664 1 98.69 77 ARG A N 1
ATOM 591 C CA . ARG A 1 77 ? 5.344 -6.676 -12.07 1 98.69 77 ARG A CA 1
ATOM 592 C C . ARG A 1 77 ? 6.754 -7.172 -11.766 1 98.69 77 ARG A C 1
ATOM 594 O O . ARG A 1 77 ? 7.59 -7.27 -12.664 1 98.69 77 ARG A O 1
ATOM 601 N N . THR A 1 78 ? 6.953 -7.398 -10.516 1 98.69 78 THR A N 1
ATOM 602 C CA . THR A 1 78 ? 8.188 -8.023 -10.047 1 98.69 78 THR A CA 1
ATOM 603 C C . THR A 1 78 ? 7.992 -9.523 -9.836 1 98.69 78 THR A C 1
ATOM 605 O O . THR A 1 78 ? 6.973 -9.945 -9.289 1 98.69 78 THR A O 1
ATOM 608 N N . VAL A 1 79 ? 8.883 -10.289 -10.367 1 98.81 79 VAL A N 1
ATOM 609 C CA . VAL A 1 79 ? 8.906 -11.727 -10.094 1 98.81 79 VAL A CA 1
ATOM 610 C C . VAL A 1 79 ? 10.195 -12.094 -9.359 1 98.81 79 VAL A C 1
ATOM 612 O O . VAL A 1 79 ? 11.289 -11.703 -9.773 1 98.81 79 VAL A O 1
ATOM 615 N N . GLY A 1 80 ? 10.07 -12.734 -8.242 1 98.5 80 GLY A N 1
ATOM 616 C CA . GLY A 1 80 ? 11.219 -13.133 -7.441 1 98.5 80 GLY A CA 1
ATOM 617 C C . GLY A 1 80 ? 10.867 -14.102 -6.328 1 98.5 80 GLY A C 1
ATOM 618 O O . GLY A 1 80 ? 10.07 -15.016 -6.523 1 98.5 80 GLY A O 1
ATOM 619 N N . ALA A 1 81 ? 11.578 -13.945 -5.227 1 98.38 81 ALA A N 1
ATOM 620 C CA . ALA A 1 81 ? 11.367 -14.82 -4.078 1 98.38 81 ALA A CA 1
ATOM 621 C C . ALA A 1 81 ? 11.703 -14.109 -2.771 1 98.38 81 ALA A C 1
ATOM 623 O O . ALA A 1 81 ? 12.516 -13.18 -2.756 1 98.38 81 ALA A O 1
ATOM 624 N N . ASP A 1 82 ? 10.977 -14.5 -1.784 1 97.56 82 ASP A N 1
ATOM 625 C CA . ASP A 1 82 ? 11.383 -14.172 -0.421 1 97.56 82 ASP A CA 1
ATOM 626 C C . ASP A 1 82 ? 11.852 -15.414 0.331 1 97.56 82 ASP A C 1
ATOM 628 O O . ASP A 1 82 ? 12.219 -16.422 -0.285 1 97.56 82 ASP A O 1
ATOM 632 N N . ALA A 1 83 ? 11.992 -15.328 1.688 1 94.75 83 ALA A N 1
ATOM 633 C CA . ALA A 1 83 ? 12.523 -16.422 2.496 1 94.75 83 ALA A CA 1
ATOM 634 C C . ALA A 1 83 ? 11.609 -17.656 2.418 1 94.75 83 ALA A C 1
ATOM 636 O O . ALA A 1 83 ? 12.062 -18.781 2.635 1 94.75 83 ALA A O 1
ATOM 637 N N . ASP A 1 84 ? 10.32 -17.406 2.006 1 95.19 84 ASP A N 1
ATOM 638 C CA . ASP A 1 84 ? 9.336 -18.484 2.117 1 95.19 84 ASP A CA 1
ATOM 639 C C . ASP A 1 84 ? 8.977 -19.047 0.743 1 95.19 84 ASP A C 1
ATOM 641 O O . ASP A 1 84 ? 8.234 -20.031 0.641 1 95.19 84 ASP A O 1
ATOM 645 N N . GLY A 1 85 ? 9.414 -18.391 -0.276 1 96.88 85 GLY A N 1
ATOM 646 C CA . GLY A 1 85 ? 9.086 -18.969 -1.571 1 96.88 85 GLY A CA 1
ATOM 647 C C . GLY A 1 85 ? 8.969 -17.938 -2.672 1 96.88 85 GLY A C 1
ATOM 648 O O . GLY A 1 85 ? 9.492 -16.828 -2.551 1 96.88 85 GLY A O 1
ATOM 649 N N . GLU A 1 86 ? 8.344 -18.375 -3.76 1 98.56 86 GLU A N 1
ATOM 650 C CA . GLU A 1 86 ? 8.219 -17.562 -4.969 1 98.56 86 GLU A CA 1
ATOM 651 C C . GLU A 1 86 ? 7.137 -16.5 -4.816 1 98.56 86 GLU A C 1
ATOM 653 O O . GLU A 1 86 ? 6.10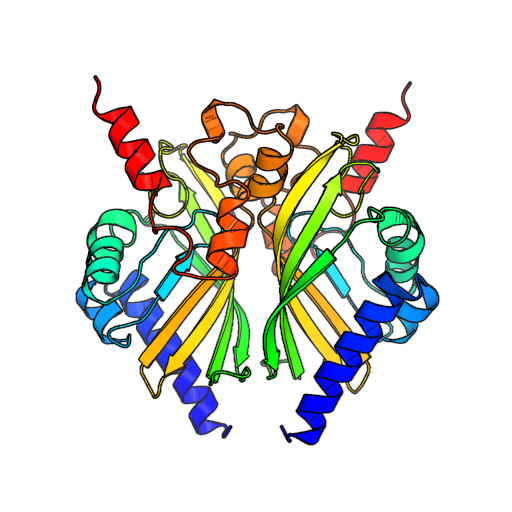9 -16.75 -4.18 1 98.56 86 GLU A O 1
ATOM 658 N N . VAL A 1 87 ? 7.422 -15.375 -5.395 1 98.81 87 VAL A N 1
ATOM 659 C CA . VAL A 1 87 ? 6.562 -14.219 -5.184 1 98.81 87 VAL A CA 1
ATOM 660 C C . VAL A 1 87 ? 6.387 -13.453 -6.496 1 98.81 87 VAL A C 1
ATOM 662 O O . VAL A 1 87 ? 7.336 -13.32 -7.273 1 98.81 87 VAL A O 1
ATOM 665 N N . VAL A 1 88 ? 5.207 -13 -6.793 1 98.88 88 VAL A N 1
ATOM 666 C CA . VAL A 1 88 ? 4.914 -11.938 -7.75 1 98.88 88 VAL A CA 1
ATOM 667 C C . VAL A 1 88 ? 4.414 -10.695 -7.012 1 98.88 88 VAL A C 1
ATOM 669 O O . VAL A 1 88 ? 3.57 -10.797 -6.117 1 98.88 88 VAL A O 1
ATOM 672 N N . VAL A 1 89 ? 4.996 -9.594 -7.254 1 98.94 89 VAL A N 1
ATOM 673 C CA . VAL A 1 89 ? 4.477 -8.312 -6.789 1 98.94 89 VAL A CA 1
ATOM 674 C C . VAL A 1 89 ? 3.92 -7.52 -7.973 1 98.94 89 VAL A C 1
ATOM 676 O O . VAL A 1 89 ? 4.641 -7.238 -8.938 1 98.94 89 VAL A O 1
ATOM 679 N N . ASP A 1 90 ? 2.654 -7.176 -7.91 1 98.94 90 ASP A N 1
ATOM 680 C CA . ASP A 1 90 ? 1.923 -6.547 -9.008 1 98.94 90 ASP A CA 1
ATOM 681 C C . ASP A 1 90 ? 1.415 -5.164 -8.602 1 98.94 90 ASP A C 1
ATOM 683 O O . ASP A 1 90 ? 0.65 -5.035 -7.645 1 98.94 90 ASP A O 1
ATOM 687 N N . GLU A 1 91 ? 1.889 -4.117 -9.227 1 98.81 91 GLU A N 1
ATOM 688 C CA . GLU A 1 91 ? 1.374 -2.756 -9.102 1 98.81 91 GLU A CA 1
ATOM 689 C C . GLU A 1 91 ? 0.469 -2.395 -10.273 1 98.81 91 GLU A C 1
ATOM 691 O O . GLU A 1 91 ? 0.795 -2.684 -11.43 1 98.81 91 GLU A O 1
ATOM 696 N N . PHE A 1 92 ? -0.661 -1.795 -9.977 1 98.88 92 PHE A N 1
ATOM 697 C CA . PHE A 1 92 ? -1.603 -1.404 -11.023 1 98.88 92 PHE A CA 1
ATOM 698 C C . PHE A 1 92 ? -2.523 -0.294 -10.531 1 98.88 92 PHE A C 1
ATOM 700 O O . PHE A 1 92 ? -2.584 -0.015 -9.336 1 98.88 92 PHE A O 1
ATOM 707 N N . LEU A 1 93 ? -3.145 0.358 -11.43 1 98.88 93 LEU A N 1
ATOM 708 C CA . LEU A 1 93 ? -4.234 1.276 -11.109 1 98.88 93 LEU A CA 1
ATOM 709 C C . LEU A 1 93 ? -5.582 0.566 -11.18 1 98.88 93 LEU A C 1
ATOM 711 O O . LEU A 1 93 ? -5.805 -0.27 -12.055 1 98.88 93 LEU A O 1
ATOM 715 N N . ILE A 1 94 ? -6.434 0.907 -10.297 1 98.75 94 ILE A N 1
ATOM 716 C CA . ILE A 1 94 ? -7.84 0.528 -10.398 1 98.75 94 ILE A CA 1
ATOM 717 C C . ILE A 1 94 ? -8.703 1.779 -10.547 1 98.75 94 ILE A C 1
ATOM 719 O O . ILE A 1 94 ? -8.539 2.746 -9.797 1 98.75 94 ILE A O 1
ATOM 723 N N . ASP A 1 95 ? -9.516 1.799 -11.539 1 98.81 95 ASP A N 1
ATOM 724 C CA . ASP A 1 95 ? -10.516 2.834 -11.789 1 98.81 95 ASP A CA 1
ATOM 725 C C . ASP A 1 95 ? -11.93 2.266 -11.695 1 98.81 95 ASP A C 1
ATOM 727 O O . ASP A 1 95 ? -12.195 1.16 -12.172 1 98.81 95 ASP A O 1
ATOM 731 N N . PHE A 1 96 ? -12.773 3.016 -11.117 1 98.81 96 PHE A N 1
ATOM 732 C CA . PHE A 1 96 ? -14.164 2.57 -11.008 1 98.81 96 PHE A CA 1
ATOM 733 C C . PHE A 1 96 ? -15.07 3.729 -10.617 1 98.81 96 PHE A C 1
ATOM 735 O O . PHE A 1 96 ? -14.602 4.766 -10.141 1 98.81 96 PHE A O 1
ATOM 742 N N . THR A 1 97 ? -16.312 3.598 -10.898 1 98.88 97 THR A N 1
ATOM 743 C CA . THR A 1 97 ? -17.344 4.445 -10.328 1 98.88 97 THR A CA 1
ATOM 744 C C . THR A 1 97 ? -18.016 3.76 -9.133 1 98.88 97 THR A C 1
ATOM 746 O O . THR A 1 97 ? -18.438 2.605 -9.234 1 98.88 97 THR A O 1
ATOM 749 N N . HIS A 1 98 ? -18.062 4.441 -8.008 1 98.81 98 HIS A N 1
ATOM 750 C CA . HIS A 1 98 ? -18.703 3.9 -6.816 1 98.81 98 HIS A CA 1
ATOM 751 C C . HIS A 1 98 ? -20.219 3.926 -6.949 1 98.81 98 HIS A C 1
ATOM 753 O O . HIS A 1 98 ? -20.891 4.766 -6.34 1 98.81 98 HIS A O 1
ATOM 759 N N . ASP A 1 99 ? -20.781 2.957 -7.652 1 98.62 99 ASP A N 1
ATOM 760 C CA . ASP A 1 99 ? -22.219 2.957 -7.93 1 98.62 99 ASP A CA 1
ATOM 761 C C . ASP A 1 99 ? -22.875 1.686 -7.402 1 98.62 99 ASP A C 1
ATOM 763 O O . ASP A 1 99 ? -24.062 1.447 -7.648 1 98.62 99 ASP A O 1
ATOM 767 N N . VAL A 1 100 ? -22.141 0.874 -6.715 1 98.31 100 VAL A N 1
ATOM 768 C CA . VAL A 1 100 ? -22.625 -0.282 -5.973 1 98.31 100 VAL A CA 1
ATOM 769 C C . VAL A 1 100 ? -22 -0.316 -4.586 1 98.31 100 VAL A C 1
ATOM 771 O O . VAL A 1 100 ? -21 0.374 -4.332 1 98.31 100 VAL A O 1
ATOM 774 N N . LYS A 1 101 ? -22.594 -1.125 -3.693 1 97.88 101 LYS A N 1
ATOM 775 C CA . LYS A 1 101 ? -21.938 -1.38 -2.412 1 97.88 101 LYS A CA 1
ATOM 776 C C . LYS A 1 101 ? -20.688 -2.236 -2.59 1 97.88 101 LYS A C 1
ATOM 778 O O . LYS A 1 101 ? -20.734 -3.289 -3.232 1 97.88 101 LYS A O 1
ATOM 783 N N . MET A 1 102 ? -19.578 -1.762 -2.078 1 98.38 102 MET A N 1
ATOM 784 C CA . MET A 1 102 ? -18.297 -2.449 -2.209 1 98.38 102 MET A CA 1
ATOM 785 C C . MET A 1 102 ? -17.797 -2.926 -0.852 1 98.38 102 MET A C 1
ATOM 787 O O . MET A 1 102 ? -16.844 -2.363 -0.305 1 98.38 102 MET A O 1
ATOM 791 N N . ASP A 1 103 ? -18.266 -4.027 -0.354 1 97.44 103 ASP A N 1
ATOM 792 C CA . ASP A 1 103 ? -17.953 -4.562 0.97 1 97.44 103 ASP A CA 1
ATOM 793 C C . ASP A 1 103 ? -16.453 -4.672 1.186 1 97.44 103 ASP A C 1
ATOM 795 O O . ASP A 1 103 ? -15.945 -4.332 2.256 1 97.44 103 ASP A O 1
ATOM 799 N N . TRP A 1 104 ? -15.805 -5.09 0.179 1 98.38 104 TRP A N 1
ATOM 800 C CA . TRP A 1 104 ? -14.398 -5.461 0.278 1 98.38 104 TRP A CA 1
ATOM 801 C C . TRP A 1 104 ? -13.508 -4.227 0.386 1 98.38 104 TRP A C 1
ATOM 803 O O . TRP A 1 104 ? -12.414 -4.289 0.945 1 98.38 104 TRP A O 1
ATOM 813 N N . MET A 1 105 ? -13.953 -3.059 -0.119 1 98.62 105 MET A N 1
ATOM 814 C CA . MET A 1 105 ? -13.109 -1.866 -0.198 1 98.62 105 MET A CA 1
ATOM 815 C C . MET A 1 105 ? -13.688 -0.737 0.65 1 98.62 105 MET A C 1
ATOM 817 O O . MET A 1 105 ? -12.945 0.071 1.205 1 98.62 105 MET A O 1
ATOM 821 N N . LEU A 1 106 ? -14.977 -0.692 0.749 1 98.12 106 LEU A N 1
ATOM 822 C CA . LEU A 1 106 ? -15.695 0.39 1.411 1 98.12 106 LEU A CA 1
ATOM 823 C C . LEU A 1 106 ? -16.812 -0.16 2.287 1 98.12 106 LEU A C 1
ATOM 825 O O . LEU A 1 106 ? -18 0.143 2.064 1 98.12 106 LEU A O 1
ATOM 829 N N . PRO A 1 107 ? -16.406 -0.938 3.299 1 97.81 107 PRO A N 1
ATOM 830 C CA . PRO A 1 107 ? -17.438 -1.564 4.129 1 97.81 107 PRO A CA 1
ATOM 831 C C . PRO A 1 107 ? -18.375 -0.545 4.773 1 97.81 107 PRO A C 1
ATOM 833 O O . PRO A 1 107 ? -17.906 0.418 5.391 1 97.81 107 PRO A O 1
ATOM 836 N N . GLY A 1 108 ? -19.625 -0.78 4.555 1 96 108 GLY A N 1
ATOM 837 C CA . GLY A 1 108 ? -20.641 -0.002 5.254 1 96 108 GLY A CA 1
ATOM 838 C C . GLY A 1 108 ? -20.969 1.304 4.559 1 96 108 GLY A C 1
ATOM 839 O O . GLY A 1 108 ? -21.859 2.035 4.996 1 96 108 GLY A O 1
ATOM 840 N N . LEU A 1 109 ? -20.344 1.607 3.496 1 96.88 109 LEU A N 1
ATOM 841 C CA . LEU A 1 109 ? -20.594 2.879 2.826 1 96.88 109 LEU A CA 1
ATOM 842 C C . LEU A 1 109 ? -21.531 2.691 1.638 1 96.88 109 LEU A C 1
ATOM 844 O O . LEU A 1 109 ? -21.375 1.739 0.868 1 96.88 109 LEU A O 1
ATOM 848 N N . GLU A 1 110 ? -22.469 3.57 1.562 1 97.06 110 GLU A N 1
ATOM 849 C CA . GLU A 1 110 ? -23.375 3.566 0.419 1 97.06 110 GLU A CA 1
ATOM 850 C C . GLU A 1 110 ? -22.703 4.148 -0.821 1 97.06 110 GLU A C 1
ATOM 852 O O . GLU A 1 110 ? -21.797 4.973 -0.712 1 97.06 110 GLU A O 1
ATOM 857 N N . PRO A 1 111 ? -23.188 3.703 -1.989 1 98.12 111 PRO A N 1
ATOM 858 C CA . PRO A 1 111 ? -22.625 4.254 -3.225 1 98.12 111 PRO A CA 1
ATOM 859 C C . PRO A 1 111 ? -22.734 5.773 -3.299 1 98.12 111 PRO A C 1
ATOM 861 O O . PRO A 1 111 ? -23.766 6.34 -2.9 1 98.12 111 PRO A O 1
ATOM 864 N N . THR A 1 112 ? -21.719 6.418 -3.795 1 98.31 112 THR A N 1
ATOM 865 C CA . THR A 1 112 ? -21.672 7.871 -3.873 1 98.31 112 THR A CA 1
ATOM 866 C C . THR A 1 112 ? -21.891 8.344 -5.305 1 98.31 112 THR A C 1
ATOM 868 O O . THR A 1 112 ? -22.172 9.523 -5.539 1 98.31 112 THR A O 1
ATOM 871 N N . GLY A 1 113 ? -21.656 7.422 -6.246 1 98.69 113 GLY A N 1
ATOM 872 C CA . GLY A 1 113 ? -21.766 7.781 -7.652 1 98.69 113 GLY A CA 1
ATOM 873 C C . GLY A 1 113 ? -20.516 8.453 -8.195 1 98.69 113 GLY A C 1
ATOM 874 O O . GLY A 1 113 ? -20.469 8.836 -9.359 1 98.69 113 GLY A O 1
ATOM 875 N N . LYS A 1 114 ? -19.484 8.578 -7.453 1 98.81 114 LYS A N 1
ATOM 876 C CA . LYS A 1 114 ? -18.266 9.289 -7.852 1 98.81 114 LYS A CA 1
ATOM 877 C C . LYS A 1 114 ? -17.234 8.328 -8.406 1 98.81 114 LYS A C 1
ATOM 879 O O . LYS A 1 114 ? -17.234 7.137 -8.086 1 98.81 114 LYS A O 1
ATOM 884 N N . HIS A 1 115 ? -16.359 8.82 -9.258 1 98.81 115 HIS A N 1
ATOM 885 C CA . HIS A 1 115 ? -15.281 8.047 -9.867 1 98.81 115 HIS A CA 1
ATOM 886 C C . HIS A 1 115 ? -14.016 8.094 -9.023 1 98.81 115 HIS A C 1
ATOM 888 O O . HIS A 1 115 ? -13.68 9.141 -8.461 1 98.81 115 HIS A O 1
ATOM 894 N N . VAL A 1 116 ? -13.336 6.98 -8.891 1 98.88 116 VAL A N 1
ATOM 895 C CA . VAL A 1 116 ? -12.102 6.848 -8.133 1 98.88 116 VAL A CA 1
ATOM 896 C C . VAL A 1 116 ? -11.008 6.25 -9.023 1 98.88 116 VAL A C 1
ATOM 898 O O . VAL A 1 116 ? -11.281 5.352 -9.828 1 98.88 116 VAL A O 1
ATOM 901 N N . SER A 1 117 ? -9.812 6.793 -8.977 1 98.88 117 SER A N 1
ATOM 902 C CA . SER A 1 117 ? -8.578 6.207 -9.492 1 98.88 117 SER A CA 1
ATOM 903 C C . SER A 1 117 ? -7.539 6.066 -8.383 1 98.88 117 SER A C 1
ATOM 905 O O . SER A 1 117 ? -7.215 7.039 -7.699 1 98.88 117 SER A O 1
ATOM 907 N N . VAL A 1 118 ? -7.027 4.832 -8.18 1 98.88 118 VAL A N 1
ATOM 908 C CA . VAL A 1 118 ? -6.156 4.609 -7.035 1 98.88 118 VAL A CA 1
ATOM 909 C C . VAL A 1 118 ? -5.137 3.52 -7.363 1 98.88 118 VAL A C 1
ATOM 911 O O . VAL A 1 118 ? -5.473 2.52 -8 1 98.88 118 VAL A O 1
ATOM 914 N N . PRO A 1 119 ? -3.854 3.711 -7.039 1 98.94 119 PRO A N 1
ATOM 915 C CA . PRO A 1 119 ? -2.863 2.648 -7.223 1 98.94 119 PRO A CA 1
ATOM 916 C C . PRO A 1 119 ? -2.979 1.546 -6.172 1 98.94 119 PRO A C 1
ATOM 918 O O . PRO A 1 119 ? -3.25 1.827 -5.004 1 98.94 119 PRO A O 1
ATOM 921 N N . PHE A 1 120 ? -2.809 0.304 -6.633 1 98.94 120 PHE A N 1
ATOM 922 C CA . PHE A 1 120 ? -2.742 -0.908 -5.828 1 98.94 120 PHE A CA 1
ATOM 923 C C . PHE A 1 120 ? -1.368 -1.557 -5.934 1 98.94 120 PHE A C 1
ATOM 925 O O . PHE A 1 120 ? -0.692 -1.427 -6.957 1 98.94 120 PHE A O 1
ATOM 932 N N . ILE A 1 121 ? -0.982 -2.193 -4.863 1 98.94 121 ILE A N 1
ATOM 933 C CA . ILE A 1 121 ? 0.143 -3.121 -4.922 1 98.94 121 ILE A CA 1
ATOM 934 C C . ILE A 1 121 ? -0.228 -4.426 -4.223 1 98.94 121 ILE A C 1
ATOM 936 O O . ILE A 1 121 ? -0.8 -4.414 -3.129 1 98.94 121 ILE A O 1
ATOM 940 N N . VAL A 1 122 ? 0.041 -5.574 -4.844 1 98.88 122 VAL A N 1
ATOM 941 C CA . VAL A 1 122 ? -0.328 -6.902 -4.363 1 98.88 122 VAL A CA 1
ATOM 942 C C . VAL A 1 122 ? 0.915 -7.785 -4.277 1 98.88 122 VAL A C 1
ATOM 944 O O . VAL A 1 122 ? 1.69 -7.871 -5.234 1 98.88 122 VAL A O 1
ATOM 947 N N . VAL A 1 123 ? 1.161 -8.352 -3.139 1 98.88 123 VAL A N 1
ATOM 948 C CA . VAL A 1 123 ? 2.16 -9.398 -2.965 1 98.88 123 VAL A CA 1
ATOM 949 C C . VAL A 1 123 ? 1.492 -10.773 -3.057 1 98.88 123 VAL A C 1
ATOM 951 O O . VAL A 1 123 ? 0.665 -11.125 -2.213 1 98.88 123 VAL A O 1
ATOM 954 N N . VAL A 1 124 ? 1.86 -11.539 -4.066 1 98.88 124 VAL A N 1
ATOM 955 C CA . VAL A 1 124 ? 1.283 -12.859 -4.301 1 98.88 124 VAL A CA 1
ATOM 956 C C . VAL A 1 124 ? 2.338 -13.938 -4.059 1 98.88 124 VAL A C 1
ATOM 958 O O . VAL A 1 124 ? 3.398 -13.93 -4.691 1 98.88 124 VAL A O 1
ATOM 961 N N . LYS A 1 125 ? 2.033 -14.844 -3.178 1 98.75 125 LYS A N 1
ATOM 962 C CA . LYS A 1 125 ? 2.926 -15.969 -2.896 1 98.75 125 LYS A CA 1
ATOM 963 C C . LYS A 1 125 ? 2.379 -17.266 -3.48 1 98.75 125 LYS A C 1
ATOM 965 O O . LYS A 1 125 ? 1.163 -17.438 -3.588 1 98.75 125 LYS A O 1
ATOM 970 N N . PHE A 1 126 ? 3.322 -18.156 -3.744 1 98.75 126 PHE A N 1
ATOM 971 C CA . PHE A 1 126 ? 2.934 -19.391 -4.406 1 98.75 126 PHE A CA 1
ATOM 972 C C . PHE A 1 126 ? 3.438 -20.594 -3.631 1 98.75 126 PHE A C 1
ATOM 974 O O . PHE A 1 126 ? 4.441 -20.516 -2.918 1 98.75 126 PHE A O 1
ATOM 981 N N . GLU A 1 127 ? 2.818 -21.672 -3.707 1 98.25 127 GLU A N 1
ATOM 982 C CA . GLU A 1 127 ? 3.215 -23.031 -3.387 1 98.25 127 GLU A CA 1
ATOM 983 C C . GLU A 1 127 ? 3 -23.969 -4.574 1 98.25 127 GLU A C 1
ATOM 985 O O . GLU A 1 127 ? 1.863 -24.328 -4.891 1 98.25 127 GLU A O 1
ATOM 990 N N . GLY A 1 128 ? 4.113 -24.25 -5.184 1 97.38 128 GLY A N 1
ATOM 991 C CA . GLY A 1 128 ? 3.971 -24.891 -6.48 1 97.38 128 GLY A CA 1
ATOM 992 C C . GLY A 1 128 ? 3.258 -24.031 -7.5 1 97.38 128 GLY A C 1
ATOM 993 O O . GLY A 1 128 ? 3.641 -22.875 -7.723 1 97.38 128 GLY A O 1
ATOM 994 N N . ASP A 1 129 ? 2.262 -24.562 -8.156 1 98.56 129 ASP A N 1
ATOM 995 C CA . ASP A 1 129 ? 1.554 -23.828 -9.203 1 98.56 129 ASP A CA 1
ATOM 996 C C . ASP A 1 129 ? 0.225 -23.281 -8.688 1 98.56 129 ASP A C 1
ATOM 998 O O . ASP A 1 129 ? -0.703 -23.062 -9.469 1 98.56 129 ASP A O 1
ATOM 1002 N N . ARG A 1 130 ? 0.137 -23.078 -7.379 1 98.75 130 ARG A N 1
ATOM 1003 C CA . ARG A 1 130 ? -1.068 -22.516 -6.785 1 98.75 130 ARG A CA 1
ATOM 1004 C C . ARG A 1 130 ? -0.732 -21.328 -5.895 1 98.75 130 ARG A C 1
ATOM 1006 O O . ARG A 1 130 ? 0.38 -21.219 -5.371 1 98.75 130 ARG A O 1
ATOM 1013 N N . LEU A 1 131 ? -1.67 -20.438 -5.75 1 98.81 131 LEU A N 1
ATOM 1014 C CA . LEU A 1 131 ? -1.506 -19.266 -4.895 1 98.81 131 LEU A CA 1
ATOM 1015 C C . LEU A 1 131 ? -1.614 -19.656 -3.422 1 98.81 131 LEU A C 1
ATOM 1017 O O . LEU A 1 131 ? -2.506 -20.406 -3.041 1 98.81 131 LEU A O 1
ATOM 1021 N N . LYS A 1 132 ? -0.706 -19.094 -2.658 1 98.38 132 LYS A N 1
ATOM 1022 C CA . LYS A 1 132 ? -0.662 -19.391 -1.229 1 98.38 132 LYS A CA 1
ATOM 1023 C C . LYS A 1 132 ? -1.137 -18.188 -0.409 1 98.38 132 LYS A C 1
ATOM 1025 O O . LYS A 1 132 ? -1.72 -18.359 0.664 1 98.38 132 LYS A O 1
ATOM 1030 N N . ALA A 1 133 ? -0.857 -17.016 -0.902 1 98.44 133 ALA A N 1
ATOM 1031 C CA . ALA A 1 133 ? -1.218 -15.828 -0.13 1 98.44 133 ALA A CA 1
ATOM 1032 C C . ALA A 1 133 ? -1.296 -14.594 -1.024 1 98.44 133 ALA A C 1
ATOM 1034 O O . ALA A 1 133 ? -0.568 -14.492 -2.014 1 98.44 133 ALA A O 1
ATOM 1035 N N . GLU A 1 134 ? -2.197 -13.688 -0.711 1 98.5 134 GLU A N 1
ATOM 1036 C CA . GLU A 1 134 ? -2.279 -12.336 -1.258 1 98.5 134 GLU A CA 1
ATOM 1037 C C . GLU A 1 134 ? -2.312 -11.289 -0.145 1 98.5 134 GLU A C 1
ATOM 1039 O O . GLU A 1 134 ? -3.117 -11.391 0.783 1 98.5 134 GLU A O 1
ATOM 1044 N N . ARG A 1 135 ? -1.438 -10.398 -0.154 1 98.69 135 ARG A N 1
ATOM 1045 C CA . ARG A 1 135 ? -1.531 -9.148 0.597 1 98.69 135 ARG A CA 1
ATOM 1046 C C . ARG A 1 135 ? -1.673 -7.953 -0.34 1 98.69 135 ARG A C 1
ATOM 1048 O O . ARG A 1 135 ? -0.828 -7.738 -1.211 1 98.69 135 ARG A O 1
ATOM 1055 N N . ILE A 1 136 ? -2.744 -7.188 -0.206 1 98.88 136 ILE A N 1
ATOM 1056 C CA . ILE A 1 136 ? -3.096 -6.121 -1.139 1 98.88 136 ILE A CA 1
ATOM 1057 C C . ILE A 1 136 ? -3.141 -4.785 -0.402 1 98.88 136 ILE A C 1
ATOM 1059 O O . ILE A 1 136 ? -3.82 -4.652 0.619 1 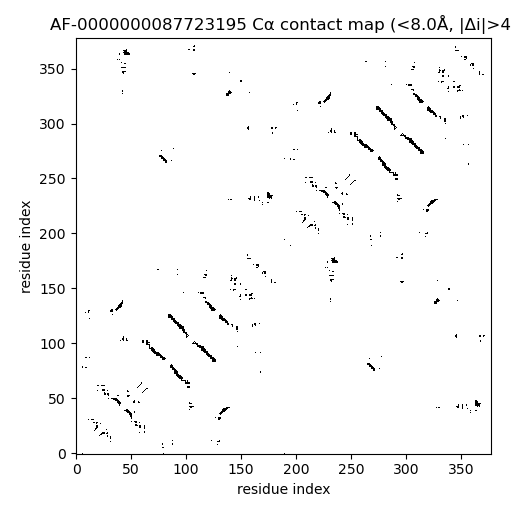98.88 136 ILE A O 1
ATOM 1063 N N . TYR A 1 137 ? -2.373 -3.83 -0.917 1 98.94 137 TYR A N 1
ATOM 1064 C CA . TYR A 1 137 ? -2.303 -2.508 -0.308 1 98.94 137 TYR A CA 1
ATOM 1065 C C . TYR A 1 137 ? -2.881 -1.447 -1.237 1 98.94 137 TYR A C 1
ATOM 1067 O O . TYR A 1 137 ? -2.738 -1.539 -2.459 1 98.94 137 TYR A O 1
ATOM 1075 N N . TRP A 1 138 ? -3.535 -0.506 -0.692 1 98.88 138 TRP A N 1
ATOM 1076 C CA . TRP A 1 138 ? -3.848 0.787 -1.29 1 98.88 138 TRP A CA 1
ATOM 1077 C C . TRP A 1 138 ? -4.027 1.855 -0.217 1 98.88 138 TRP A C 1
ATOM 1079 O O . TRP A 1 138 ? -4.008 1.552 0.979 1 98.88 138 TRP A O 1
ATOM 1089 N N . ASP A 1 139 ? -4.051 3.098 -0.627 1 98.94 139 ASP A N 1
ATOM 1090 C CA . ASP A 1 139 ? -4.312 4.215 0.277 1 98.94 139 ASP A CA 1
ATOM 1091 C C . ASP A 1 139 ? -5.812 4.496 0.376 1 98.94 139 ASP A C 1
ATOM 1093 O O . ASP A 1 139 ? -6.391 5.117 -0.517 1 98.94 139 ASP A O 1
ATOM 1097 N N . GLN A 1 140 ? -6.41 4.098 1.511 1 98.88 140 GLN A N 1
ATOM 1098 C CA . GLN A 1 140 ? -7.848 4.262 1.696 1 98.88 140 GLN A CA 1
ATOM 1099 C C . GLN A 1 140 ? -8.219 5.734 1.834 1 98.88 140 GLN A C 1
ATOM 1101 O O . GLN A 1 140 ? -9.344 6.133 1.509 1 98.88 140 GLN A O 1
ATOM 1106 N N . ALA A 1 141 ? -7.285 6.609 2.271 1 98.81 141 ALA A N 1
ATOM 1107 C CA . ALA A 1 141 ? -7.594 8.023 2.455 1 98.81 141 ALA A CA 1
ATOM 1108 C C . ALA A 1 141 ? -7.855 8.703 1.115 1 98.81 141 ALA A C 1
ATOM 1110 O O . ALA A 1 141 ? -8.781 9.508 0.99 1 98.81 141 ALA A O 1
ATOM 1111 N N . THR A 1 142 ? -7.031 8.398 0.093 1 98.81 142 THR A N 1
ATOM 1112 C CA . THR A 1 142 ? -7.246 8.992 -1.223 1 98.81 142 THR A CA 1
ATOM 1113 C C . THR A 1 142 ? -8.586 8.555 -1.803 1 98.81 142 THR A C 1
ATOM 1115 O O . THR A 1 142 ? -9.266 9.328 -2.475 1 98.81 142 THR A O 1
ATOM 1118 N N . VAL A 1 143 ? -9 7.297 -1.534 1 98.88 143 VAL A N 1
ATOM 1119 C CA . VAL A 1 143 ? -10.297 6.801 -1.978 1 98.88 143 VAL A CA 1
ATOM 1120 C C . VAL A 1 143 ? -11.414 7.613 -1.325 1 98.88 143 VAL A C 1
ATOM 1122 O O . VAL A 1 143 ? -12.297 8.133 -2.014 1 98.88 143 VAL A O 1
ATOM 1125 N N . LEU A 1 144 ? -11.336 7.777 0.003 1 98.69 144 LEU A N 1
ATOM 1126 C CA . LEU A 1 144 ? -12.352 8.516 0.744 1 98.69 144 LEU A CA 1
ATOM 1127 C C . LEU A 1 144 ? -12.406 9.969 0.286 1 98.69 144 LEU A C 1
ATOM 1129 O O . LEU A 1 144 ? -13.492 10.555 0.183 1 98.69 144 LEU A O 1
ATOM 1133 N N . LYS A 1 145 ? -11.25 10.555 -0.016 1 98.69 145 LYS A N 1
ATOM 1134 C CA . LYS A 1 145 ? -11.227 11.922 -0.521 1 98.69 145 LYS A CA 1
ATOM 1135 C C . LYS A 1 145 ? -11.945 12.031 -1.863 1 98.69 145 LYS A C 1
ATOM 1137 O O . LYS A 1 145 ? -12.789 12.906 -2.057 1 98.69 145 LYS A O 1
ATOM 1142 N N . GLN A 1 146 ? -11.633 11.164 -2.775 1 98.81 146 GLN A N 1
ATOM 1143 C CA . GLN A 1 146 ? -12.211 11.203 -4.113 1 98.81 146 GLN A CA 1
ATOM 1144 C C . GLN A 1 146 ? -13.711 10.969 -4.07 1 98.81 146 GLN A C 1
ATOM 1146 O O . GLN A 1 146 ? -14.453 11.461 -4.926 1 98.81 146 GLN A O 1
ATOM 1151 N N . LEU A 1 147 ? -14.172 10.297 -3.006 1 98.62 147 LEU A N 1
ATOM 1152 C CA . LEU A 1 147 ? -15.602 10.031 -2.844 1 98.62 147 LEU A CA 1
ATOM 1153 C C . LEU A 1 147 ? -16.297 11.18 -2.125 1 98.62 147 LEU A C 1
ATOM 1155 O O . LEU A 1 147 ? -17.516 11.156 -1.941 1 98.62 147 LEU A O 1
ATOM 1159 N N . GLY A 1 148 ? -15.523 12.164 -1.708 1 98 148 GLY A N 1
ATOM 1160 C CA . GLY A 1 148 ? -16.078 13.336 -1.056 1 98 148 GLY A CA 1
ATOM 1161 C C . GLY A 1 148 ? -16.438 13.102 0.402 1 98 148 GLY A C 1
ATOM 1162 O O . GLY A 1 148 ? -17.297 13.781 0.957 1 98 148 GLY A O 1
ATOM 1163 N N . LEU A 1 149 ? -15.758 12.141 1.051 1 97.44 149 LEU A N 1
ATOM 1164 C CA . LEU A 1 149 ? -16.188 11.719 2.379 1 97.44 149 LEU A CA 1
ATOM 1165 C C . LEU A 1 149 ? -15.242 12.242 3.451 1 97.44 149 LEU A C 1
ATOM 1167 O O . LEU A 1 149 ? -15.57 12.227 4.641 1 97.44 149 LEU A O 1
ATOM 1171 N N . LEU A 1 150 ? -14.016 12.68 3.1 1 97.31 150 LEU A N 1
ATOM 1172 C CA . LEU A 1 150 ? -13.094 13.242 4.082 1 97.31 150 LEU A CA 1
ATOM 1173 C C . LEU A 1 150 ? -13.492 14.656 4.469 1 97.31 150 LEU A C 1
ATOM 1175 O O . LEU A 1 150 ? -13.898 15.445 3.611 1 97.31 150 LEU A O 1
ATOM 1179 N N . PRO A 1 151 ? -13.383 14.961 5.73 1 95.69 151 PRO A N 1
ATOM 1180 C CA . PRO A 1 151 ? -13.688 16.344 6.133 1 95.69 151 PRO A CA 1
ATOM 1181 C C . PRO A 1 151 ? -12.695 17.359 5.566 1 95.69 151 PRO A C 1
ATOM 1183 O O . PRO A 1 151 ? -11.562 17 5.223 1 95.69 151 PRO A O 1
ATOM 1186 N N . ALA A 1 152 ? -13.094 18.578 5.547 1 93.81 152 ALA A N 1
ATOM 1187 C CA . ALA A 1 152 ? -12.328 19.672 4.93 1 93.81 152 ALA A CA 1
ATOM 1188 C C . ALA A 1 152 ? -10.945 19.781 5.555 1 93.81 152 ALA A C 1
ATOM 1190 O O . ALA A 1 152 ? -9.961 20.047 4.859 1 93.81 152 ALA A O 1
ATOM 1191 N N . GLY A 1 153 ? -10.891 19.578 6.816 1 93.06 153 GLY A N 1
ATOM 1192 C CA . GLY A 1 153 ? -9.648 19.766 7.547 1 93.06 153 GLY A CA 1
ATOM 1193 C C . GLY A 1 153 ? -8.586 18.734 7.184 1 93.06 153 GLY A C 1
ATOM 1194 O O . GLY A 1 153 ? -7.406 18.922 7.496 1 93.06 153 GLY A O 1
ATOM 1195 N N . LEU A 1 154 ? -8.969 17.656 6.473 1 95.25 154 LEU A N 1
ATOM 1196 C CA . LEU A 1 154 ? -8.031 16.594 6.141 1 95.25 154 LEU A CA 1
ATOM 1197 C C . LEU A 1 154 ? -7.699 16.609 4.652 1 95.25 154 LEU A C 1
ATOM 1199 O O . LEU A 1 154 ? -6.84 15.852 4.195 1 95.25 154 LEU A O 1
ATOM 1203 N N . LEU A 1 155 ? -8.281 17.453 3.91 1 94.25 155 LEU A N 1
ATOM 1204 C CA . LEU A 1 155 ? -8.117 17.453 2.461 1 94.25 155 LEU A CA 1
ATOM 1205 C C . LEU A 1 155 ? -6.707 17.875 2.076 1 94.25 155 LEU A C 1
ATOM 1207 O O . LEU A 1 155 ? -6.188 17.469 1.036 1 94.25 155 LEU A O 1
ATOM 1211 N N . GLY A 1 156 ? -6.117 18.672 2.941 1 94.81 156 GLY A N 1
ATOM 1212 C CA . GLY A 1 156 ? -4.797 19.188 2.637 1 94.81 156 GLY A CA 1
ATOM 1213 C C . GLY A 1 156 ? -3.684 18.188 2.896 1 94.81 156 GLY A C 1
ATOM 1214 O O . GLY A 1 156 ? -2.539 18.406 2.492 1 94.81 156 GLY A O 1
ATOM 1215 N N . CYS A 1 157 ? -3.984 17.031 3.504 1 96.69 157 CYS A N 1
ATOM 1216 C CA . CYS A 1 157 ? -2.934 16.094 3.857 1 96.69 157 CYS A CA 1
ATOM 1217 C C . CYS A 1 157 ? -3.059 14.812 3.037 1 96.69 157 CYS A C 1
ATOM 1219 O O . CYS A 1 157 ? -2.275 13.875 3.217 1 96.69 157 CYS A O 1
ATOM 1221 N N . VAL A 1 158 ? -3.998 14.734 2.154 1 98.31 158 VAL A N 1
ATOM 1222 C CA . VAL A 1 158 ? -4.293 13.547 1.362 1 98.31 158 VAL A CA 1
ATOM 1223 C C . VAL A 1 158 ? -4.461 13.93 -0.105 1 98.31 158 VAL A C 1
ATOM 1225 O O . VAL A 1 158 ? -5.199 14.859 -0.429 1 98.31 158 VAL A O 1
ATOM 1228 N N . PRO A 1 159 ? -3.77 13.281 -0.983 1 98.5 159 PRO A N 1
ATOM 1229 C CA . PRO A 1 159 ? -3.992 13.555 -2.404 1 98.5 159 PRO A CA 1
ATOM 1230 C C . PRO A 1 159 ? -5.285 12.945 -2.93 1 98.5 159 PRO A C 1
ATOM 1232 O O . PRO A 1 159 ? -5.895 12.102 -2.256 1 98.5 159 PRO A O 1
ATOM 1235 N N . GLY A 1 160 ? -5.785 13.438 -4.055 1 97.75 160 GLY A N 1
ATOM 1236 C CA . GLY A 1 160 ? -6.879 12.836 -4.801 1 97.75 160 GLY A CA 1
ATOM 1237 C C . GLY A 1 160 ? -6.41 11.953 -5.941 1 97.75 160 GLY A C 1
ATOM 1238 O O . GLY A 1 160 ? -5.512 11.125 -5.762 1 97.75 160 GLY A O 1
ATOM 1239 N N . ALA A 1 161 ? -6.988 12.109 -7.098 1 98.12 161 ALA A N 1
ATOM 1240 C CA . ALA A 1 161 ? -6.715 11.289 -8.273 1 98.12 161 ALA A CA 1
ATOM 1241 C C . ALA A 1 161 ? -5.309 11.547 -8.805 1 98.12 161 ALA A C 1
ATOM 1243 O O . ALA A 1 161 ? -4.781 10.75 -9.586 1 98.12 161 ALA A O 1
ATOM 1244 N N . GLU A 1 162 ? -4.688 12.68 -8.398 1 98.5 162 GLU A N 1
ATOM 1245 C CA . GLU A 1 162 ? -3.318 12.977 -8.805 1 98.5 162 GLU A CA 1
ATOM 1246 C C . GLU A 1 162 ? -2.348 11.914 -8.289 1 98.5 162 GLU A C 1
ATOM 1248 O O . GLU A 1 162 ? -1.258 11.742 -8.844 1 98.5 162 GLU A O 1
ATOM 1253 N N . GLN A 1 163 ? -2.779 11.227 -7.227 1 98.81 163 GLN A N 1
ATOM 1254 C CA . GLN A 1 163 ? -1.971 10.125 -6.719 1 98.81 163 GLN A CA 1
ATOM 1255 C C . GLN A 1 163 ? -1.761 9.062 -7.793 1 98.81 163 GLN A C 1
ATOM 1257 O O . GLN A 1 163 ? -0.638 8.594 -8 1 98.81 163 GLN A O 1
ATOM 1262 N N . ALA A 1 164 ? -2.834 8.641 -8.469 1 98.81 164 ALA A N 1
ATOM 1263 C CA . ALA A 1 164 ? -2.783 7.641 -9.531 1 98.81 164 ALA A CA 1
ATOM 1264 C C . ALA A 1 164 ? -1.954 8.141 -10.719 1 98.81 164 ALA A C 1
ATOM 1266 O O . ALA A 1 164 ? -1.172 7.379 -11.297 1 98.81 164 ALA A O 1
ATOM 1267 N N . ALA A 1 165 ? -2.127 9.414 -11.055 1 98.5 165 ALA A N 1
ATOM 1268 C CA . ALA A 1 165 ? -1.359 9.992 -12.156 1 98.5 165 ALA A CA 1
ATOM 1269 C C . ALA A 1 165 ? 0.14 9.906 -11.883 1 98.5 165 ALA A C 1
ATOM 1271 O O . ALA A 1 165 ? 0.916 9.516 -12.766 1 98.5 165 ALA A O 1
ATOM 1272 N N . LYS A 1 166 ? 0.535 10.234 -10.664 1 98.56 166 LYS A N 1
ATOM 1273 C CA . LYS A 1 166 ? 1.955 10.227 -10.32 1 98.56 166 LYS A CA 1
ATOM 1274 C C . LYS A 1 166 ? 2.492 8.797 -10.242 1 98.56 166 LYS A C 1
ATOM 1276 O O . LYS A 1 166 ? 3.643 8.539 -10.609 1 98.56 166 LYS A O 1
ATOM 1281 N N . ALA A 1 167 ? 1.671 7.867 -9.703 1 98.31 167 ALA A N 1
ATOM 1282 C CA . ALA A 1 167 ? 2.084 6.465 -9.641 1 98.31 167 ALA A CA 1
ATOM 1283 C C . ALA A 1 167 ? 2.357 5.906 -11.031 1 98.31 167 ALA A C 1
ATOM 1285 O O . ALA A 1 167 ? 3.268 5.094 -11.211 1 98.31 167 ALA A O 1
ATOM 1286 N N . ALA A 1 168 ? 1.643 6.359 -12.023 1 97.31 168 ALA A N 1
ATOM 1287 C CA . ALA A 1 168 ? 1.78 5.883 -13.398 1 97.31 168 ALA A CA 1
ATOM 1288 C C . ALA A 1 168 ? 2.982 6.527 -14.086 1 97.31 168 ALA A C 1
ATOM 1290 O O . ALA A 1 168 ? 3.643 5.895 -14.914 1 97.31 168 ALA A O 1
ATOM 1291 N N . ASP A 1 169 ? 3.152 7.758 -13.695 1 95.06 169 ASP A N 1
ATOM 1292 C CA . ASP A 1 169 ? 4.242 8.555 -14.258 1 95.06 169 ASP A CA 1
ATOM 1293 C C . ASP A 1 169 ? 4.805 9.523 -13.219 1 95.06 169 ASP A C 1
ATOM 1295 O O . ASP A 1 169 ? 4.188 10.547 -12.922 1 95.06 169 ASP A O 1
ATOM 1299 N N . ALA A 1 170 ? 5.992 9.18 -12.734 1 91.25 170 ALA A N 1
ATOM 1300 C CA . ALA A 1 170 ? 6.59 9.938 -11.641 1 91.25 170 ALA A CA 1
ATOM 1301 C C . ALA A 1 170 ? 6.617 11.43 -11.953 1 91.25 170 ALA A C 1
ATOM 1303 O O . ALA A 1 170 ? 6.469 12.258 -11.055 1 91.25 170 ALA A O 1
ATOM 1304 N N . GLY A 1 171 ? 6.766 11.758 -13.211 1 92.5 171 GLY A N 1
ATOM 1305 C CA . GLY A 1 171 ? 6.902 13.156 -13.602 1 92.5 171 GLY A CA 1
ATOM 1306 C C . GLY A 1 171 ? 5.57 13.836 -13.859 1 92.5 171 GLY A C 1
ATOM 1307 O O . GLY A 1 171 ? 5.527 15.039 -14.125 1 92.5 171 GLY A O 1
ATOM 1308 N N . ALA A 1 172 ? 4.469 13.117 -13.766 1 95.06 172 ALA A N 1
ATOM 1309 C CA . ALA A 1 172 ? 3.152 13.664 -14.086 1 95.06 172 ALA A CA 1
ATOM 1310 C C . ALA A 1 172 ? 2.711 14.695 -13.055 1 95.06 172 ALA A C 1
ATOM 1312 O O . ALA A 1 172 ? 1.927 15.594 -13.367 1 95.06 172 ALA A O 1
ATOM 1313 N N . VAL A 1 173 ? 3.143 14.555 -11.82 1 97.38 173 VAL A N 1
ATOM 1314 C CA . VAL A 1 173 ? 2.805 15.469 -10.727 1 97.38 173 VAL A CA 1
ATOM 1315 C C . VAL A 1 173 ? 4.066 15.82 -9.938 1 97.38 173 VAL A C 1
ATOM 1317 O O . VAL A 1 173 ? 4.836 14.93 -9.57 1 97.38 173 VAL A O 1
ATOM 1320 N N . LYS A 1 174 ? 4.266 17.078 -9.711 1 97.25 174 LYS A N 1
ATOM 1321 C CA . LYS A 1 174 ? 5.422 17.5 -8.93 1 97.25 174 LYS A CA 1
ATOM 1322 C C . LYS A 1 174 ? 5.336 16.984 -7.5 1 97.25 174 LYS A C 1
ATOM 1324 O O . LYS A 1 174 ? 4.266 17 -6.887 1 97.25 174 LYS A O 1
ATOM 1329 N N . SER A 1 175 ? 6.48 16.531 -6.953 1 98.44 175 SER A N 1
ATOM 1330 C CA . SER A 1 175 ? 6.531 16.031 -5.582 1 98.44 175 SER A CA 1
ATOM 1331 C C . SER A 1 175 ? 6.355 17.156 -4.574 1 98.44 175 SER A C 1
ATOM 1333 O O . SER A 1 175 ? 6.652 18.312 -4.871 1 98.44 175 SER A O 1
ATOM 1335 N N . ASN A 1 176 ? 5.789 16.828 -3.367 1 98.56 176 ASN A N 1
ATOM 1336 C CA . ASN A 1 176 ? 5.801 17.672 -2.176 1 98.56 176 ASN A CA 1
ATOM 1337 C C . ASN A 1 176 ? 4.793 18.812 -2.281 1 98.56 176 ASN A C 1
ATOM 1339 O O . ASN A 1 176 ? 4.93 19.828 -1.606 1 98.56 176 ASN A O 1
ATOM 1343 N N . GLY A 1 177 ? 3.857 18.672 -3.199 1 97.94 177 GLY A N 1
ATOM 1344 C CA . GLY A 1 177 ? 2.812 19.688 -3.314 1 97.94 177 GLY A CA 1
ATOM 1345 C C . GLY A 1 177 ? 2.055 19.906 -2.02 1 97.94 177 GLY A C 1
ATOM 1346 O O . GLY A 1 177 ? 1.74 21.047 -1.669 1 97.94 177 GLY A O 1
ATOM 1347 N N . LEU A 1 178 ? 1.754 18.906 -1.256 1 97.5 178 LEU A N 1
ATOM 1348 C CA . LEU A 1 178 ? 1.014 19.016 -0.004 1 97.5 178 LEU A CA 1
ATOM 1349 C C . LEU A 1 178 ? 1.843 19.719 1.06 1 97.5 178 LEU A C 1
ATOM 1351 O O . LEU A 1 178 ? 1.302 20.469 1.876 1 97.5 178 LEU A O 1
ATOM 1355 N N . ILE A 1 179 ? 3.123 19.453 1.072 1 97.88 179 ILE A N 1
ATOM 1356 C CA . ILE A 1 179 ? 4.016 20.141 1.997 1 97.88 179 ILE A CA 1
ATOM 1357 C C . ILE A 1 179 ? 3.992 21.641 1.71 1 97.88 179 ILE A C 1
ATOM 1359 O O . ILE A 1 179 ? 3.836 22.453 2.625 1 97.88 179 ILE A O 1
ATOM 1363 N N . ALA A 1 180 ? 4.141 21.922 0.417 1 97.06 180 ALA A N 1
ATOM 1364 C CA . ALA A 1 180 ? 4.156 23.312 -0.002 1 97.06 180 ALA A CA 1
ATOM 1365 C C . ALA A 1 180 ? 2.84 24 0.348 1 97.06 180 ALA A C 1
ATOM 1367 O O . ALA A 1 180 ? 2.838 25.141 0.817 1 97.06 180 ALA A O 1
ATOM 1368 N N . ALA A 1 181 ? 1.761 23.344 0.098 1 95.81 181 ALA A N 1
ATOM 1369 C CA . ALA A 1 181 ? 0.448 23.906 0.396 1 95.81 181 ALA A CA 1
ATOM 1370 C C . ALA A 1 181 ? 0.281 24.156 1.895 1 95.81 181 ALA A C 1
ATOM 1372 O O . ALA A 1 181 ? -0.272 25.172 2.309 1 95.81 181 ALA A O 1
ATOM 1373 N N . ALA A 1 182 ? 0.721 23.25 2.701 1 94.5 182 ALA A N 1
ATOM 1374 C CA . ALA A 1 182 ? 0.635 23.375 4.156 1 94.5 182 ALA A CA 1
ATOM 1375 C C . ALA A 1 182 ? 1.465 24.562 4.652 1 94.5 182 ALA A C 1
ATOM 1377 O O . ALA A 1 182 ? 1.036 25.297 5.539 1 94.5 182 ALA A O 1
ATOM 1378 N N . ALA A 1 183 ? 2.664 24.688 4.141 1 91.94 183 ALA A N 1
ATOM 1379 C CA . ALA A 1 183 ? 3.537 25.797 4.512 1 91.94 183 ALA A CA 1
ATOM 1380 C C . ALA A 1 183 ? 2.895 27.141 4.168 1 91.94 183 ALA A C 1
ATOM 1382 O O . ALA A 1 183 ? 3.023 28.109 4.926 1 91.94 183 ALA A O 1
ATOM 1383 N N . ALA A 1 184 ? 2.229 27.172 3.068 1 90.44 184 ALA A N 1
ATOM 1384 C CA . ALA A 1 184 ? 1.58 28.406 2.619 1 90.44 184 ALA A CA 1
ATOM 1385 C C . ALA A 1 184 ? 0.389 28.75 3.508 1 90.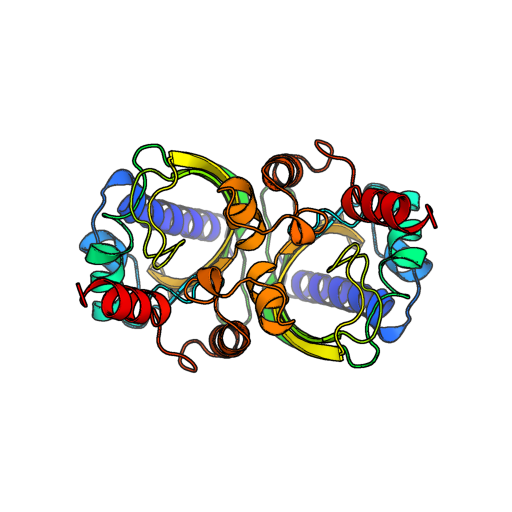44 184 ALA A C 1
ATOM 1387 O O . ALA A 1 184 ? 0.081 29.922 3.713 1 90.44 184 ALA A O 1
ATOM 1388 N N . ALA A 1 185 ? -0.263 27.75 3.963 1 81.12 185 ALA A N 1
ATOM 1389 C CA . ALA A 1 185 ? -1.437 27.953 4.809 1 81.12 185 ALA A CA 1
ATOM 1390 C C . ALA A 1 185 ? -1.031 28.391 6.211 1 81.12 185 ALA A C 1
ATOM 1392 O O . ALA A 1 185 ? -1.781 29.109 6.887 1 81.12 185 ALA A O 1
ATOM 1393 N N . GLY A 1 186 ? 0.029 27.922 6.867 1 71 186 GLY A N 1
ATOM 1394 C CA . GLY A 1 186 ? 0.521 28.281 8.188 1 71 186 GLY A CA 1
ATOM 1395 C C . GLY A 1 186 ? 1.196 29.641 8.227 1 71 186 GLY A C 1
ATOM 1396 O O . GLY A 1 186 ? 1.413 30.188 9.305 1 71 186 GLY A O 1
ATOM 1397 N N . GLY A 1 187 ? 1.881 30.234 7.203 1 53.44 187 GLY A N 1
ATOM 1398 C CA . GLY A 1 187 ? 2.529 31.547 7.141 1 53.44 187 GLY A CA 1
ATOM 1399 C C . GLY A 1 187 ? 1.559 32.688 7.262 1 53.44 187 GLY A C 1
ATOM 1400 O O . GLY A 1 187 ? 1.972 33.844 7.32 1 53.44 187 GLY A O 1
ATOM 1401 N N . GLY A 1 188 ? 0.321 32.719 7.238 1 32.31 188 GLY A N 1
ATOM 1402 C CA . GLY A 1 188 ? -0.512 33.906 7.289 1 32.31 188 GLY A CA 1
ATOM 1403 C C . GLY A 1 188 ? -0.75 34.406 8.703 1 32.31 188 GLY A C 1
ATOM 1404 O O . GLY A 1 188 ? -1.459 35.406 8.898 1 32.31 188 GLY A O 1
ATOM 1405 N N . VAL A 1 189 ? -0.441 33.781 9.719 1 26.39 189 VAL A N 1
ATOM 1406 C CA . VAL A 1 189 ? -0.607 34.625 10.914 1 26.39 189 VAL A CA 1
ATOM 1407 C C . VAL A 1 189 ? 0.676 35.406 11.195 1 26.39 189 VAL A C 1
ATOM 1409 O O . VAL A 1 189 ? 1.778 34.875 11.023 1 26.39 189 VAL A O 1
ATOM 1412 N N . MET B 1 1 ? 19.422 -14.422 -11.43 1 89.31 1 MET B N 1
ATOM 1413 C CA . MET B 1 1 ? 20.094 -13.664 -10.367 1 89.31 1 MET B CA 1
ATOM 1414 C C . MET B 1 1 ? 20.797 -14.609 -9.398 1 89.31 1 MET B C 1
ATOM 1416 O O . MET B 1 1 ? 20.188 -15.57 -8.906 1 89.31 1 MET B O 1
ATOM 1420 N N . THR B 1 2 ? 21.938 -14.383 -9.125 1 92.75 2 THR B N 1
ATOM 1421 C CA . THR B 1 2 ? 22.734 -15.258 -8.258 1 92.75 2 THR B CA 1
ATOM 1422 C C . THR B 1 2 ? 22.438 -14.969 -6.789 1 92.75 2 THR B C 1
ATOM 1424 O O . THR B 1 2 ? 21.938 -13.883 -6.449 1 92.75 2 THR B O 1
ATOM 1427 N N . PRO B 1 3 ? 22.641 -15.945 -5.957 1 94 3 PRO B N 1
ATOM 1428 C CA . PRO B 1 3 ? 22.484 -15.703 -4.52 1 94 3 PRO B CA 1
ATOM 1429 C C . PRO B 1 3 ? 23.328 -14.539 -4.02 1 94 3 PRO B C 1
ATOM 1431 O O . PRO B 1 3 ? 22.906 -13.797 -3.127 1 94 3 PRO B O 1
ATOM 1434 N N . GLU B 1 4 ? 24.516 -14.406 -4.562 1 96.75 4 GLU B N 1
ATOM 1435 C CA . GLU B 1 4 ? 25.391 -13.312 -4.16 1 96.75 4 GLU B CA 1
ATOM 1436 C C . GLU B 1 4 ? 24.797 -11.961 -4.535 1 96.75 4 GLU B C 1
ATOM 1438 O O . GLU B 1 4 ? 24.859 -11.008 -3.754 1 96.75 4 GLU B O 1
ATOM 1443 N N . ARG B 1 5 ? 24.297 -11.867 -5.773 1 97.38 5 ARG B N 1
ATOM 1444 C CA . ARG B 1 5 ? 23.672 -10.625 -6.215 1 97.38 5 ARG B CA 1
ATOM 1445 C C . ARG B 1 5 ? 22.438 -10.297 -5.379 1 97.38 5 ARG B C 1
ATOM 1447 O O . ARG B 1 5 ? 22.219 -9.141 -5.016 1 97.38 5 ARG B O 1
ATOM 1454 N N . ARG B 1 6 ? 21.688 -11.297 -5.086 1 97.12 6 ARG B N 1
ATOM 1455 C CA . ARG B 1 6 ? 20.516 -11.133 -4.223 1 97.12 6 ARG B CA 1
ATOM 1456 C C . ARG B 1 6 ? 20.922 -10.555 -2.871 1 97.12 6 ARG B C 1
ATOM 1458 O O . ARG B 1 6 ? 20.312 -9.594 -2.396 1 97.12 6 ARG B O 1
ATOM 1465 N N . ALA B 1 7 ? 21.938 -11.141 -2.271 1 97.81 7 ALA B N 1
ATOM 1466 C CA . ALA B 1 7 ? 22.422 -10.664 -0.982 1 97.81 7 ALA B CA 1
ATOM 1467 C C . ALA B 1 7 ? 22.922 -9.227 -1.08 1 97.81 7 ALA B C 1
ATOM 1469 O O . ALA B 1 7 ? 22.719 -8.43 -0.165 1 97.81 7 ALA B O 1
ATOM 1470 N N . ARG B 1 8 ? 23.547 -8.938 -2.154 1 98.38 8 ARG B N 1
ATOM 1471 C CA . ARG B 1 8 ? 24.094 -7.602 -2.352 1 98.38 8 ARG B CA 1
ATOM 1472 C C . ARG B 1 8 ? 22.984 -6.566 -2.447 1 98.38 8 ARG B C 1
ATOM 1474 O O . ARG B 1 8 ? 23.094 -5.469 -1.893 1 98.38 8 ARG B O 1
ATOM 1481 N N . LEU B 1 9 ? 21.906 -6.871 -3.174 1 98.69 9 LEU B N 1
ATOM 1482 C CA . LEU B 1 9 ? 20.781 -5.945 -3.293 1 98.69 9 LEU B CA 1
ATOM 1483 C C . LEU B 1 9 ? 20.172 -5.648 -1.927 1 98.69 9 LEU B C 1
ATOM 1485 O O . LEU B 1 9 ? 19.828 -4.5 -1.633 1 98.69 9 LEU B O 1
ATOM 1489 N N . LEU B 1 10 ? 20.062 -6.684 -1.122 1 98.75 10 LEU B N 1
ATOM 1490 C CA . LEU B 1 10 ? 19.531 -6.496 0.222 1 98.75 10 LEU B CA 1
ATOM 1491 C C . LEU B 1 10 ? 20.453 -5.637 1.066 1 98.75 10 LEU B C 1
ATOM 1493 O O . LEU B 1 10 ? 20 -4.793 1.84 1 98.75 10 LEU B O 1
ATOM 1497 N N . GLU B 1 11 ? 21.734 -5.852 0.93 1 98.75 11 GLU B N 1
ATOM 1498 C CA . GLU B 1 11 ? 22.734 -5.043 1.638 1 98.75 11 GLU B CA 1
ATOM 1499 C C . GLU B 1 11 ? 22.641 -3.578 1.214 1 98.75 11 GLU B C 1
ATOM 1501 O O . GLU B 1 11 ? 22.734 -2.678 2.053 1 98.75 11 GLU B O 1
ATOM 1506 N N . LEU B 1 12 ? 22.547 -3.34 -0.079 1 98.75 12 LEU B N 1
ATOM 1507 C CA . LEU B 1 12 ? 22.438 -1.983 -0.602 1 98.75 12 LEU B CA 1
ATOM 1508 C C . LEU B 1 12 ? 21.203 -1.275 -0.024 1 98.75 12 LEU B C 1
ATOM 1510 O O . LEU B 1 12 ? 21.281 -0.101 0.346 1 98.75 12 LEU B O 1
ATOM 1514 N N . TRP B 1 13 ? 20.109 -1.98 0.059 1 98.81 13 TRP B N 1
ATOM 1515 C CA . TRP B 1 13 ? 18.891 -1.422 0.64 1 98.81 13 TRP B CA 1
ATOM 1516 C C . TRP B 1 13 ? 19.094 -1.127 2.123 1 98.81 13 TRP B C 1
ATOM 1518 O O . TRP B 1 13 ? 18.703 -0.056 2.604 1 98.81 13 TRP B O 1
ATOM 1528 N N . ASP B 1 14 ? 19.703 -2.064 2.848 1 98.69 14 ASP B N 1
ATOM 1529 C CA . ASP B 1 14 ? 19.984 -1.856 4.262 1 98.69 14 ASP B CA 1
ATOM 1530 C C . ASP B 1 14 ? 20.891 -0.637 4.469 1 98.69 14 ASP B C 1
ATOM 1532 O O . ASP B 1 14 ? 20.688 0.136 5.406 1 98.69 14 ASP B O 1
ATOM 1536 N N . GLU B 1 15 ? 21.875 -0.508 3.637 1 98.56 15 GLU B N 1
ATOM 1537 C CA . GLU B 1 15 ? 22.766 0.643 3.693 1 98.56 15 GLU B CA 1
ATOM 1538 C C . GLU B 1 15 ? 22 1.948 3.5 1 98.56 15 GLU B C 1
ATOM 1540 O O . GLU B 1 15 ? 22.219 2.92 4.227 1 98.56 15 GLU B O 1
ATOM 1545 N N . HIS B 1 16 ? 21.125 1.941 2.535 1 98.81 16 HIS B N 1
ATOM 1546 C CA . HIS B 1 16 ? 20.328 3.141 2.297 1 98.81 16 HIS B CA 1
ATOM 1547 C C . HIS B 1 16 ? 19.484 3.486 3.512 1 98.81 16 HIS B C 1
ATOM 1549 O O . HIS B 1 16 ? 19.453 4.637 3.957 1 98.81 16 HIS B O 1
ATOM 1555 N N . ILE B 1 17 ? 18.766 2.498 4.051 1 98.44 17 ILE B N 1
ATOM 1556 C CA . ILE B 1 17 ? 17.922 2.705 5.223 1 98.44 17 ILE B CA 1
ATOM 1557 C C . ILE B 1 17 ? 18.75 3.27 6.367 1 98.44 17 ILE B C 1
ATOM 1559 O O . ILE B 1 17 ? 18.312 4.188 7.07 1 98.44 17 ILE B O 1
ATOM 1563 N N . ALA B 1 18 ? 19.953 2.75 6.57 1 98.19 18 ALA B N 1
ATOM 1564 C CA . ALA B 1 18 ? 20.844 3.18 7.656 1 98.19 18 ALA B CA 1
ATOM 1565 C C . ALA B 1 18 ? 21.203 4.652 7.512 1 98.19 18 ALA B C 1
ATOM 1567 O O . ALA B 1 18 ? 21.359 5.359 8.516 1 98.19 18 ALA B O 1
ATOM 1568 N N . THR B 1 19 ? 21.359 5.164 6.297 1 98.5 19 THR B N 1
ATOM 1569 C CA . THR B 1 19 ? 21.703 6.566 6.086 1 98.5 19 THR B CA 1
ATOM 1570 C C . THR B 1 19 ? 20.594 7.48 6.586 1 98.5 19 THR B C 1
ATOM 1572 O O . THR B 1 19 ? 20.844 8.594 7.039 1 98.5 19 THR B O 1
ATOM 1575 N N . GLU B 1 20 ? 19.344 6.977 6.527 1 97.25 20 GLU B N 1
ATOM 1576 C CA . GLU B 1 20 ? 18.172 7.785 6.875 1 97.25 20 GLU B CA 1
ATOM 1577 C C . GLU B 1 20 ? 17.875 7.703 8.367 1 97.25 20 GLU B C 1
ATOM 1579 O O . GLU B 1 20 ? 17.5 8.695 8.984 1 97.25 20 GLU B O 1
ATOM 1584 N N . PHE B 1 21 ? 18.031 6.508 8.969 1 95.69 21 PHE B N 1
ATOM 1585 C CA . PHE B 1 21 ? 17.469 6.27 10.289 1 95.69 21 PHE B CA 1
ATOM 1586 C C . PHE B 1 21 ? 18.562 6.141 11.336 1 95.69 21 PHE B C 1
ATOM 1588 O O . PHE B 1 21 ? 18.328 6.344 12.523 1 95.69 21 PHE B O 1
ATOM 1595 N N . SER B 1 22 ? 19.781 5.836 10.969 1 95.94 22 SER B N 1
ATOM 1596 C CA . SER B 1 22 ? 20.906 5.711 11.883 1 95.94 22 SER B CA 1
ATOM 1597 C C . SER B 1 22 ? 21.875 6.875 11.727 1 95.94 22 SER B C 1
ATOM 1599 O O . SER B 1 22 ? 22.078 7.652 12.664 1 95.94 22 SER B O 1
ATOM 1601 N N . GLU B 1 23 ? 22.359 7.105 10.523 1 97.12 23 GLU B N 1
ATOM 1602 C CA . GLU B 1 23 ? 23.328 8.172 10.258 1 97.12 23 GLU B CA 1
ATOM 1603 C C . GLU B 1 23 ? 22.641 9.531 10.203 1 97.12 23 GLU B C 1
ATOM 1605 O O . GLU B 1 23 ? 23.25 10.547 10.547 1 97.12 23 GLU B O 1
ATOM 1610 N N . LYS B 1 24 ? 21.484 9.469 9.742 1 97.81 24 LYS B N 1
ATOM 1611 C CA . LYS B 1 24 ? 20.688 10.68 9.602 1 97.81 24 LYS B CA 1
ATOM 1612 C C . LYS B 1 24 ? 21.406 11.719 8.75 1 97.81 24 LYS B C 1
ATOM 1614 O O . LYS B 1 24 ? 21.562 12.867 9.172 1 97.81 24 LYS B O 1
ATOM 1619 N N . SER B 1 25 ? 21.75 11.297 7.566 1 98.75 25 SER B N 1
ATOM 1620 C CA . SER B 1 25 ? 22.516 12.133 6.641 1 98.75 25 SER B CA 1
ATOM 1621 C C . SER B 1 25 ? 21.875 12.133 5.254 1 98.75 25 SER B C 1
ATOM 1623 O O . SER B 1 25 ? 21.875 11.109 4.566 1 98.75 25 SER B O 1
ATOM 1625 N N . ALA B 1 26 ? 21.422 13.305 4.863 1 98.81 26 ALA B N 1
ATOM 1626 C CA . ALA B 1 26 ? 20.859 13.453 3.525 1 98.81 26 ALA B CA 1
ATOM 1627 C C . ALA B 1 26 ? 21.906 13.195 2.449 1 98.81 26 ALA B C 1
ATOM 1629 O O . ALA B 1 26 ? 21.625 12.57 1.429 1 98.81 26 ALA B O 1
ATOM 1630 N N . ASP B 1 27 ? 23.109 13.672 2.688 1 98.88 27 ASP B N 1
ATOM 1631 C CA . ASP B 1 27 ? 24.188 13.469 1.729 1 98.88 27 ASP B CA 1
ATOM 1632 C C . ASP B 1 27 ? 24.516 11.984 1.563 1 98.88 27 ASP B C 1
ATOM 1634 O O . ASP B 1 27 ? 24.703 11.508 0.443 1 98.88 27 ASP B O 1
ATOM 1638 N N . ALA B 1 28 ? 24.547 11.281 2.686 1 98.88 28 ALA B N 1
ATOM 1639 C CA . ALA B 1 28 ? 24.828 9.852 2.611 1 98.88 28 ALA B CA 1
ATOM 1640 C C . ALA B 1 28 ? 23.688 9.117 1.889 1 98.88 28 ALA B C 1
ATOM 1642 O O . ALA B 1 28 ? 23.938 8.172 1.137 1 98.88 28 ALA B O 1
ATOM 1643 N N . ALA B 1 29 ? 22.438 9.531 2.117 1 98.81 29 ALA B N 1
ATOM 1644 C CA . ALA B 1 29 ? 21.297 8.891 1.475 1 98.81 29 ALA B CA 1
ATOM 1645 C C . ALA B 1 29 ? 21.375 9.023 -0.044 1 98.81 29 ALA B C 1
ATOM 1647 O O . ALA B 1 29 ? 21.328 8.016 -0.761 1 98.81 29 ALA B O 1
ATOM 1648 N N . VAL B 1 30 ? 21.625 10.242 -0.538 1 98.81 30 VAL B N 1
ATOM 1649 C CA . VAL B 1 30 ? 21.609 10.438 -1.983 1 98.81 30 VAL B CA 1
ATOM 1650 C C . VAL B 1 30 ? 22.859 9.805 -2.605 1 98.81 30 VAL B C 1
ATOM 1652 O O . VAL B 1 30 ? 22.859 9.461 -3.787 1 98.81 30 VAL B O 1
ATOM 1655 N N . ALA B 1 31 ? 23.922 9.656 -1.839 1 98.81 31 ALA B N 1
ATOM 1656 C CA . ALA B 1 31 ? 25.141 9.016 -2.346 1 98.81 31 ALA B CA 1
ATOM 1657 C C . ALA B 1 31 ? 24.891 7.551 -2.686 1 98.81 31 ALA B C 1
ATOM 1659 O O . ALA B 1 31 ? 25.625 6.957 -3.479 1 98.81 31 ALA B O 1
ATOM 1660 N N . THR B 1 32 ? 23.875 6.926 -2.084 1 98.88 32 THR B N 1
ATOM 1661 C CA . THR B 1 32 ? 23.531 5.535 -2.373 1 98.88 32 THR B CA 1
ATOM 1662 C C . THR B 1 32 ? 22.656 5.438 -3.611 1 98.88 32 THR B C 1
ATOM 1664 O O . THR B 1 32 ? 22.266 4.344 -4.027 1 98.88 32 THR B O 1
ATOM 1667 N N . MET B 1 33 ? 22.266 6.582 -4.25 1 98.94 33 MET B N 1
ATOM 1668 C CA . MET B 1 33 ? 21.281 6.625 -5.328 1 98.94 33 MET B CA 1
ATOM 1669 C C . MET B 1 33 ? 21.922 7.133 -6.621 1 98.94 33 MET B C 1
ATOM 1671 O O . MET B 1 33 ? 22.906 7.859 -6.586 1 98.94 33 MET B O 1
ATOM 1675 N N . VAL B 1 34 ? 21.391 6.793 -7.785 1 98.81 34 VAL B N 1
ATOM 1676 C CA . VAL B 1 34 ? 21.828 7.352 -9.062 1 98.81 34 VAL B CA 1
ATOM 1677 C C . VAL B 1 34 ? 21.344 8.797 -9.18 1 98.81 34 VAL B C 1
ATOM 1679 O O . VAL B 1 34 ? 20.375 9.188 -8.531 1 98.81 34 VAL B O 1
ATOM 1682 N N . PRO B 1 35 ? 21.891 9.602 -10.047 1 98.62 35 PRO B N 1
ATOM 1683 C CA . PRO B 1 35 ? 21.594 11.031 -10.117 1 98.62 35 PRO B CA 1
ATOM 1684 C C . PRO B 1 35 ? 20.141 11.297 -10.531 1 98.62 35 PRO B C 1
ATOM 1686 O O . PRO B 1 35 ? 19.578 12.344 -10.188 1 98.62 35 PRO B O 1
ATOM 1689 N N . HIS B 1 36 ? 19.469 10.375 -11.281 1 98.19 36 HIS B N 1
ATOM 1690 C CA . HIS B 1 36 ? 18.109 10.594 -11.75 1 98.19 36 HIS B CA 1
ATOM 1691 C C . HIS B 1 36 ? 17.109 9.789 -10.938 1 98.19 36 HIS B C 1
ATOM 1693 O O . HIS B 1 36 ? 16.031 9.453 -11.422 1 98.19 36 HIS B O 1
ATOM 1699 N N . ALA B 1 37 ? 17.484 9.359 -9.719 1 98.62 37 ALA B N 1
ATOM 1700 C CA . ALA B 1 37 ? 16.625 8.555 -8.852 1 98.62 37 ALA B CA 1
ATOM 1701 C C . ALA B 1 37 ? 15.328 9.289 -8.523 1 98.62 37 ALA B C 1
ATOM 1703 O O . ALA B 1 37 ? 15.289 10.523 -8.516 1 98.62 37 ALA B O 1
ATOM 1704 N N . THR B 1 38 ? 14.289 8.547 -8.289 1 98.56 38 THR B N 1
ATOM 1705 C CA . THR B 1 38 ? 13 9.086 -7.867 1 98.56 38 THR B CA 1
ATOM 1706 C C . THR B 1 38 ? 12.523 8.422 -6.582 1 98.56 38 THR B C 1
ATOM 1708 O O . THR B 1 38 ? 12.734 7.223 -6.383 1 98.56 38 THR B O 1
ATOM 1711 N N . VAL B 1 39 ? 11.977 9.156 -5.668 1 98.75 39 VAL B N 1
ATOM 1712 C CA . VAL B 1 39 ? 11.305 8.68 -4.461 1 98.75 39 VAL B CA 1
ATOM 1713 C C . VAL B 1 39 ? 9.875 9.203 -4.422 1 98.75 39 VAL B C 1
ATOM 1715 O O . VAL B 1 39 ? 9.641 10.406 -4.594 1 98.75 39 VAL B O 1
ATOM 1718 N N . ASN B 1 40 ? 8.961 8.344 -4.309 1 98.88 40 ASN B N 1
ATOM 1719 C CA . ASN B 1 40 ? 7.551 8.703 -4.227 1 98.88 40 ASN B CA 1
ATOM 1720 C C . ASN B 1 40 ? 6.863 8.008 -3.055 1 98.88 40 ASN B C 1
ATOM 1722 O O . ASN B 1 40 ? 6.66 6.789 -3.084 1 98.88 40 ASN B O 1
ATOM 1726 N N . HIS B 1 41 ? 6.617 8.742 -1.958 1 98.88 41 HIS B N 1
ATOM 1727 C CA . HIS B 1 41 ? 5.645 8.289 -0.97 1 98.88 41 HIS B CA 1
ATOM 1728 C C . HIS B 1 41 ? 4.223 8.383 -1.513 1 98.88 41 HIS B C 1
ATOM 1730 O O . HIS B 1 41 ? 3.588 9.438 -1.433 1 98.88 41 HIS B O 1
ATOM 1736 N N . VAL B 1 42 ? 3.68 7.332 -1.936 1 98.88 42 VAL B N 1
ATOM 1737 C CA . VAL B 1 42 ? 2.504 7.301 -2.799 1 98.88 42 VAL B CA 1
ATOM 1738 C C . VAL B 1 42 ? 1.322 7.953 -2.086 1 98.88 42 VAL B C 1
ATOM 1740 O O . VAL B 1 42 ? 0.625 8.789 -2.664 1 98.88 42 VAL B O 1
ATOM 1743 N N . PRO B 1 43 ? 1.118 7.746 -0.747 1 98.88 43 PRO B N 1
ATOM 1744 C CA . PRO B 1 43 ? -0.084 8.297 -0.113 1 98.88 43 PRO B CA 1
ATOM 1745 C C . PRO B 1 43 ? -0.033 9.812 0.033 1 98.88 43 PRO B C 1
ATOM 1747 O O . PRO B 1 43 ? -1.071 10.453 0.21 1 98.88 43 PRO B O 1
ATOM 1750 N N . THR B 1 44 ? 1.225 10.398 -0.004 1 98.81 44 THR B N 1
ATOM 1751 C CA . THR B 1 44 ? 1.33 11.836 0.207 1 98.81 44 THR B CA 1
ATOM 1752 C C . THR B 1 44 ? 2.008 12.508 -0.982 1 98.81 44 THR B C 1
ATOM 1754 O O . THR B 1 44 ? 2.062 13.742 -1.061 1 98.81 44 THR B O 1
ATOM 1757 N N . MET B 1 45 ? 2.559 11.703 -1.855 1 98.75 45 MET B N 1
ATOM 1758 C CA . MET B 1 45 ? 3.309 12.148 -3.027 1 98.75 45 MET B CA 1
ATOM 1759 C C . MET B 1 45 ? 4.5 13.008 -2.617 1 98.75 45 MET B C 1
ATOM 1761 O O . MET B 1 45 ? 4.844 13.969 -3.307 1 98.75 45 MET B O 1
ATOM 1765 N N . THR B 1 46 ? 5.086 12.734 -1.481 1 98.75 46 THR B N 1
ATOM 1766 C CA . THR B 1 46 ? 6.312 13.391 -1.04 1 98.75 46 THR B CA 1
ATOM 1767 C C . THR B 1 46 ? 7.539 12.617 -1.529 1 98.75 46 THR B C 1
ATOM 1769 O O . THR B 1 46 ? 7.434 11.453 -1.911 1 98.75 46 THR B O 1
ATOM 1772 N N . GLY B 1 47 ? 8.68 13.234 -1.583 1 98.62 47 GLY B N 1
ATOM 1773 C CA . GLY B 1 47 ? 9.922 12.68 -2.094 1 98.62 47 GLY B CA 1
ATOM 1774 C C . GLY B 1 47 ? 10.672 13.625 -3.008 1 98.62 47 GLY B C 1
ATOM 1775 O O . GLY B 1 47 ? 11.016 14.742 -2.607 1 98.62 47 GLY B O 1
ATOM 1776 N N . GLY B 1 48 ? 10.891 13.078 -4.27 1 98.44 48 GLY B N 1
ATOM 1777 C CA . GLY B 1 48 ? 11.617 13.93 -5.199 1 98.44 48 GLY B CA 1
ATOM 1778 C C . GLY B 1 48 ? 12.195 13.164 -6.375 1 98.44 48 GLY B C 1
ATOM 1779 O O . GLY B 1 48 ? 12.047 11.945 -6.465 1 98.44 48 GLY B O 1
ATOM 1780 N N . GLU B 1 49 ? 12.719 13.961 -7.301 1 98.31 49 GLU B N 1
ATOM 1781 C CA . GLU B 1 49 ? 13.406 13.445 -8.477 1 98.31 49 GLU B CA 1
ATOM 1782 C C . GLU B 1 49 ? 14.75 14.156 -8.68 1 98.31 49 GLU B C 1
ATOM 1784 O O . GLU B 1 49 ? 14.797 15.383 -8.781 1 98.31 49 GLU B O 1
ATOM 1789 N N . GLY B 1 50 ? 15.773 13.305 -8.719 1 98.44 50 GLY B N 1
ATOM 1790 C CA . GLY B 1 50 ? 17.109 13.844 -8.898 1 98.44 50 GLY B CA 1
ATOM 1791 C C . GLY B 1 50 ? 17.812 14.156 -7.59 1 98.44 50 GLY B C 1
ATOM 1792 O O . GLY B 1 50 ? 17.156 14.359 -6.566 1 98.44 50 GLY B O 1
ATOM 1793 N N . THR B 1 51 ? 19.109 14.227 -7.688 1 98.69 51 THR B N 1
ATOM 1794 C CA . THR B 1 51 ? 19.984 14.305 -6.512 1 98.69 51 THR B CA 1
ATOM 1795 C C . THR B 1 51 ? 19.625 15.531 -5.668 1 98.69 51 THR B C 1
ATOM 1797 O O . THR B 1 51 ? 19.438 15.414 -4.453 1 98.69 51 THR B O 1
ATOM 1800 N N . GLU B 1 52 ? 19.516 16.672 -6.266 1 98.69 52 GLU B N 1
ATOM 1801 C CA . GLU B 1 52 ? 19.312 17.906 -5.508 1 98.69 52 GLU B CA 1
ATOM 1802 C C . GLU B 1 52 ? 17.953 17.922 -4.82 1 98.69 52 GLU B C 1
ATOM 1804 O O . GLU B 1 52 ? 17.859 18.234 -3.631 1 98.69 52 GLU B O 1
ATOM 1809 N N . ALA B 1 53 ? 16.922 17.578 -5.555 1 98.69 53 ALA B N 1
ATOM 1810 C CA . ALA B 1 53 ? 15.578 17.547 -4.992 1 98.69 53 ALA B CA 1
ATOM 1811 C C . ALA B 1 53 ? 15.469 16.531 -3.863 1 98.69 53 ALA B C 1
ATOM 1813 O O . ALA B 1 53 ? 14.867 16.812 -2.822 1 98.69 53 ALA B O 1
ATOM 1814 N N . LEU B 1 54 ? 16.062 15.375 -4.082 1 98.81 54 LEU B N 1
ATOM 1815 C CA . LEU B 1 54 ? 16.016 14.328 -3.068 1 98.81 54 LEU B CA 1
ATOM 1816 C C . LEU B 1 54 ? 16.828 14.727 -1.842 1 98.81 54 LEU B C 1
ATOM 1818 O O . LEU B 1 54 ? 16.422 14.484 -0.707 1 98.81 54 LEU B O 1
ATOM 1822 N N . ARG B 1 55 ? 17.984 15.289 -2.072 1 98.88 55 ARG B N 1
ATOM 1823 C CA . ARG B 1 55 ? 18.797 15.734 -0.941 1 98.88 55 ARG B CA 1
ATOM 1824 C C . ARG B 1 55 ? 18.031 16.75 -0.093 1 98.88 55 ARG B C 1
ATOM 1826 O O . ARG B 1 55 ? 18.047 16.672 1.138 1 98.88 55 ARG B O 1
ATOM 1833 N N . LEU B 1 56 ? 17.453 17.703 -0.756 1 98.81 56 LEU B N 1
ATOM 1834 C CA . LEU B 1 56 ? 16.688 18.734 -0.05 1 98.81 56 LEU B CA 1
ATOM 1835 C C . LEU B 1 56 ? 15.531 18.109 0.731 1 98.81 56 LEU B C 1
ATOM 1837 O O . LEU B 1 56 ? 15.312 18.438 1.896 1 98.81 56 LEU B O 1
ATOM 1841 N N . PHE B 1 57 ? 14.781 17.234 0.128 1 98.88 57 PHE B N 1
ATOM 1842 C CA . PHE B 1 57 ? 13.672 16.547 0.779 1 98.88 57 PHE B CA 1
ATOM 1843 C C . PHE B 1 57 ? 14.141 15.812 2.027 1 98.88 57 PHE B C 1
ATOM 1845 O O . PHE B 1 57 ? 13.555 15.961 3.102 1 98.88 57 PHE B O 1
ATOM 1852 N N . TYR B 1 58 ? 15.195 14.969 1.872 1 98.81 58 TYR B N 1
ATOM 1853 C CA . TYR B 1 58 ? 15.719 14.211 3 1 98.81 58 TYR B CA 1
ATOM 1854 C C . TYR B 1 58 ? 16.203 15.141 4.109 1 98.81 58 TYR B C 1
ATOM 1856 O O . TYR B 1 58 ? 15.953 14.883 5.289 1 98.81 58 TYR B O 1
ATOM 1864 N N . ALA B 1 59 ? 16.828 16.266 3.76 1 98.75 59 ALA B N 1
ATOM 1865 C CA . ALA B 1 59 ? 17.469 17.156 4.715 1 98.75 59 ALA B CA 1
ATOM 1866 C C . ALA B 1 59 ? 16.438 18 5.469 1 98.75 59 ALA B C 1
ATOM 1868 O O . ALA B 1 59 ? 16.656 18.359 6.629 1 98.75 59 ALA B O 1
ATOM 1869 N N . THR B 1 60 ? 15.289 18.266 4.844 1 98.5 60 THR B N 1
ATOM 1870 C CA . THR B 1 60 ? 14.391 19.266 5.414 1 98.5 60 THR B CA 1
ATOM 1871 C C . THR B 1 60 ? 13.086 18.625 5.859 1 98.5 60 THR B C 1
ATOM 1873 O O . THR B 1 60 ? 12.531 18.984 6.898 1 98.5 60 THR B O 1
ATOM 1876 N N . ASN B 1 61 ? 12.602 17.609 5.125 1 98.56 61 ASN B N 1
ATOM 1877 C CA . ASN B 1 61 ? 11.211 17.188 5.293 1 98.56 61 ASN B CA 1
ATOM 1878 C C . ASN B 1 61 ? 11.117 15.758 5.836 1 98.56 61 ASN B C 1
ATOM 1880 O O . ASN B 1 61 ? 10.07 15.352 6.336 1 98.56 61 ASN B O 1
ATOM 1884 N N . PHE B 1 62 ? 12.227 15.062 5.723 1 98.75 62 PHE B N 1
ATOM 1885 C CA . PHE B 1 62 ? 12.156 13.656 6.086 1 98.75 62 PHE B CA 1
ATOM 1886 C C . PHE B 1 62 ? 12.969 13.375 7.344 1 98.75 62 PHE B C 1
ATOM 1888 O O . PHE B 1 62 ? 12.406 13.242 8.438 1 98.75 62 PHE B O 1
ATOM 1895 N N . ILE B 1 63 ? 14.266 13.508 7.344 1 98.5 63 ILE B N 1
ATOM 1896 C CA . ILE B 1 63 ? 15.164 13.07 8.406 1 98.5 63 ILE B CA 1
ATOM 1897 C C . ILE B 1 63 ? 14.898 13.883 9.672 1 98.5 63 ILE B C 1
ATOM 1899 O O . ILE B 1 63 ? 14.695 13.328 10.75 1 98.5 63 ILE B O 1
ATOM 1903 N N . PRO B 1 64 ? 14.789 15.266 9.586 1 97.94 64 PRO B N 1
ATOM 1904 C CA . PRO B 1 64 ? 14.555 16.031 10.812 1 97.94 64 PRO B CA 1
ATOM 1905 C C . PRO B 1 64 ? 13.109 15.922 11.297 1 97.94 64 PRO B C 1
ATOM 1907 O O . PRO B 1 64 ? 12.781 16.406 12.391 1 97.94 64 PRO B O 1
ATOM 1910 N N . ARG B 1 65 ? 12.227 15.312 10.516 1 98.06 65 ARG B N 1
ATOM 1911 C CA . ARG B 1 65 ? 10.797 15.234 10.812 1 98.06 65 ARG B CA 1
ATOM 1912 C C . ARG B 1 65 ? 10.383 13.805 11.148 1 98.06 65 ARG B C 1
ATOM 1914 O O . ARG B 1 65 ? 9.227 13.422 10.945 1 98.06 65 ARG B O 1
ATOM 1921 N N . MET B 1 66 ? 11.32 13.055 11.602 1 97.75 66 MET B N 1
ATOM 1922 C CA . MET B 1 66 ? 11.117 11.68 12.047 1 97.75 66 MET B CA 1
ATOM 1923 C C . MET B 1 66 ? 11.008 11.609 13.562 1 97.75 66 MET B C 1
ATOM 1925 O O . MET B 1 66 ? 11.891 12.07 14.273 1 97.75 66 MET B O 1
ATOM 1929 N N . PRO B 1 67 ? 9.844 11.078 14.031 1 98.19 67 PRO B N 1
ATOM 1930 C CA . PRO B 1 67 ? 9.773 10.883 15.484 1 98.19 67 PRO B CA 1
ATOM 1931 C C . PRO B 1 67 ? 10.969 10.102 16.031 1 98.19 67 PRO B C 1
ATOM 1933 O O . PRO B 1 67 ? 11.445 9.164 15.391 1 98.19 67 PRO B O 1
ATOM 1936 N N . ALA B 1 68 ? 11.391 10.344 17.266 1 96.94 68 ALA B N 1
ATOM 1937 C CA . ALA B 1 68 ? 12.578 9.727 17.859 1 96.94 68 ALA B CA 1
ATOM 1938 C C . ALA B 1 68 ? 12.328 8.258 18.188 1 96.94 68 ALA B C 1
ATOM 1940 O O . ALA B 1 68 ? 13.273 7.457 18.219 1 96.94 68 ALA B O 1
ATOM 1941 N N . ASP B 1 69 ? 11.086 7.906 18.422 1 98.19 69 ASP B N 1
ATOM 1942 C CA . ASP B 1 69 ? 10.789 6.547 18.859 1 98.19 69 ASP B CA 1
ATOM 1943 C C . ASP B 1 69 ? 10.391 5.656 17.688 1 98.19 69 ASP B C 1
ATOM 1945 O O . ASP B 1 69 ? 9.82 4.582 17.875 1 98.19 69 ASP B O 1
ATOM 1949 N N . VAL B 1 70 ? 10.664 6.098 16.453 1 98.12 70 VAL B N 1
ATOM 1950 C CA . VAL B 1 70 ? 10.297 5.301 15.289 1 98.12 70 VAL B CA 1
ATOM 1951 C C . VAL B 1 70 ? 10.945 3.918 15.383 1 98.12 70 VAL B C 1
ATOM 1953 O O . VAL B 1 70 ? 12.133 3.801 15.688 1 98.12 70 VAL B O 1
ATOM 1956 N N . LYS B 1 71 ? 10.148 2.924 15.188 1 98.06 71 LYS B N 1
ATOM 1957 C CA . LYS B 1 71 ? 10.602 1.535 15.148 1 98.06 71 LYS B CA 1
ATOM 1958 C C . LYS B 1 71 ? 10.125 0.838 13.875 1 98.06 71 LYS B C 1
ATOM 1960 O O . LYS B 1 71 ? 8.953 0.939 13.508 1 98.06 71 LYS B O 1
ATOM 1965 N N . ILE B 1 72 ? 11.031 0.194 13.211 1 98.19 72 ILE B N 1
ATOM 1966 C CA . ILE B 1 72 ? 10.734 -0.58 12.016 1 98.19 72 ILE B CA 1
ATOM 1967 C C . ILE B 1 72 ? 10.828 -2.072 12.328 1 98.19 72 ILE B C 1
ATOM 1969 O O . ILE B 1 72 ? 11.844 -2.541 12.844 1 98.19 72 ILE B O 1
ATOM 1973 N N . THR B 1 73 ? 9.805 -2.795 12.102 1 98.5 73 THR B N 1
ATOM 1974 C CA . THR B 1 73 ? 9.766 -4.246 12.258 1 98.5 73 THR B CA 1
ATOM 1975 C C . THR B 1 73 ? 9.602 -4.934 10.906 1 98.5 73 THR B C 1
ATOM 1977 O O . THR B 1 73 ? 8.547 -4.82 10.273 1 98.5 73 THR B O 1
ATOM 1980 N N . PRO B 1 74 ? 10.602 -5.656 10.469 1 98.19 74 PRO B N 1
ATOM 1981 C CA . PRO B 1 74 ? 10.516 -6.301 9.156 1 98.19 74 PRO B CA 1
ATOM 1982 C C . PRO B 1 74 ? 9.414 -7.355 9.086 1 98.19 74 PRO B C 1
ATOM 1984 O O . PRO B 1 74 ? 9.18 -8.07 10.062 1 98.19 74 PRO B O 1
ATOM 1987 N N . LEU B 1 75 ? 8.742 -7.445 7.953 1 98.12 75 LEU B N 1
ATOM 1988 C CA . LEU B 1 75 ? 7.75 -8.477 7.707 1 98.12 75 LEU B CA 1
ATOM 1989 C C . LEU B 1 75 ? 8.211 -9.43 6.609 1 98.12 75 LEU B C 1
ATOM 1991 O O . LEU B 1 75 ? 8.219 -10.648 6.801 1 98.12 75 LEU B O 1
ATOM 1995 N N . SER B 1 76 ? 8.555 -8.961 5.438 1 97.88 76 SER B N 1
ATOM 1996 C CA . SER B 1 76 ? 9 -9.773 4.309 1 97.88 76 SER B CA 1
ATOM 1997 C C . SER B 1 76 ? 9.844 -8.953 3.34 1 97.88 76 SER B C 1
ATOM 1999 O O . SER B 1 76 ? 9.68 -7.738 3.234 1 97.88 76 SER B O 1
ATOM 2001 N N . ARG B 1 77 ? 10.789 -9.648 2.682 1 98.69 77 ARG B N 1
ATOM 2002 C CA . ARG B 1 77 ? 11.57 -9.047 1.611 1 98.69 77 ARG B CA 1
ATOM 2003 C C . ARG B 1 77 ? 11.633 -9.961 0.392 1 98.69 77 ARG B C 1
ATOM 2005 O O . ARG B 1 77 ? 12.086 -11.102 0.489 1 98.69 77 ARG B O 1
ATOM 2012 N N . THR B 1 78 ? 11.133 -9.43 -0.665 1 98.69 78 THR B N 1
ATOM 2013 C CA . THR B 1 78 ? 11.234 -10.086 -1.962 1 98.69 78 THR B CA 1
ATOM 2014 C C . THR B 1 78 ? 12.391 -9.516 -2.773 1 98.69 78 THR B C 1
ATOM 2016 O O . THR B 1 78 ? 12.578 -8.297 -2.811 1 98.69 78 THR B O 1
ATOM 2019 N N . VAL B 1 79 ? 13.203 -10.375 -3.303 1 98.81 79 VAL B N 1
ATOM 2020 C CA . VAL B 1 79 ? 14.242 -9.969 -4.238 1 98.81 79 VAL B CA 1
ATOM 2021 C C . VAL B 1 79 ? 13.984 -10.586 -5.609 1 98.81 79 VAL B C 1
ATOM 2023 O O . VAL B 1 79 ? 13.734 -11.781 -5.719 1 98.81 79 VAL B O 1
ATOM 2026 N N . GLY B 1 80 ? 13.922 -9.773 -6.629 1 98.56 80 GLY B N 1
ATOM 2027 C CA . GLY B 1 80 ? 13.672 -10.234 -7.98 1 98.56 80 GLY B CA 1
ATOM 2028 C C . GLY B 1 80 ? 13.922 -9.172 -9.031 1 98.56 80 GLY B C 1
ATOM 2029 O O . GLY B 1 80 ? 14.891 -8.414 -8.938 1 98.56 80 GLY B O 1
ATOM 2030 N N . ALA B 1 81 ? 13.102 -9.219 -10.055 1 98.38 81 ALA B N 1
ATOM 2031 C CA . ALA B 1 81 ? 13.242 -8.273 -11.164 1 98.38 81 ALA B CA 1
ATOM 2032 C C . ALA B 1 81 ? 11.906 -8.023 -11.844 1 98.38 81 ALA B C 1
ATOM 2034 O O . ALA B 1 81 ? 11.016 -8.875 -11.812 1 98.38 81 ALA B O 1
ATOM 2035 N N . ASP B 1 82 ? 11.789 -6.824 -12.32 1 97.56 82 ASP B N 1
ATOM 2036 C CA . ASP B 1 82 ? 10.727 -6.523 -13.273 1 97.56 82 ASP B CA 1
ATOM 2037 C C . ASP B 1 82 ? 11.289 -6.273 -14.672 1 97.56 82 ASP B C 1
ATOM 2039 O O . ASP B 1 82 ? 12.414 -6.684 -14.977 1 97.56 82 ASP B O 1
ATOM 2043 N N . ALA B 1 83 ? 10.469 -5.707 -15.594 1 94.88 83 ALA B N 1
ATOM 2044 C CA . ALA B 1 83 ? 10.875 -5.504 -16.984 1 94.88 83 ALA B CA 1
ATOM 2045 C C . ALA B 1 83 ? 12.055 -4.539 -17.078 1 94.88 83 ALA B C 1
ATOM 2047 O O . ALA B 1 83 ? 12.82 -4.574 -18.047 1 94.88 83 ALA B O 1
ATOM 2048 N N . ASP B 1 84 ? 12.25 -3.723 -15.984 1 95.25 84 ASP B N 1
ATOM 2049 C CA . ASP B 1 84 ? 13.211 -2.627 -16.078 1 95.25 84 ASP B CA 1
ATOM 2050 C C . ASP B 1 84 ? 14.461 -2.93 -15.258 1 95.25 84 ASP B C 1
ATOM 2052 O O . ASP B 1 84 ? 15.43 -2.16 -15.281 1 95.25 84 ASP B O 1
ATOM 2056 N N . GLY B 1 85 ? 14.422 -3.951 -14.492 1 96.94 85 GLY B N 1
ATOM 2057 C CA . GLY B 1 85 ? 15.641 -4.238 -13.758 1 96.94 85 GLY B CA 1
ATOM 2058 C C . GLY B 1 85 ? 15.383 -4.914 -12.422 1 96.94 85 GLY B C 1
ATOM 2059 O O . GLY B 1 85 ? 14.328 -5.516 -12.219 1 96.94 85 GLY B O 1
ATOM 2060 N N . GLU B 1 86 ? 16.422 -4.871 -11.586 1 98.56 86 GLU B N 1
ATOM 2061 C CA . GLU B 1 86 ? 16.422 -5.559 -10.297 1 98.56 86 GLU B CA 1
ATOM 2062 C C . GLU B 1 86 ? 15.602 -4.797 -9.266 1 98.56 86 GLU B C 1
ATOM 2064 O O . GLU B 1 86 ? 15.594 -3.562 -9.258 1 98.56 86 GLU B O 1
ATOM 2069 N N . VAL B 1 87 ? 14.93 -5.559 -8.453 1 98.81 87 VAL B N 1
ATOM 2070 C CA . VAL B 1 87 ? 13.961 -4.969 -7.531 1 98.81 87 VAL B CA 1
ATOM 2071 C C . VAL B 1 87 ? 14.062 -5.656 -6.172 1 98.81 87 VAL B C 1
ATOM 2073 O O . VAL B 1 87 ? 14.234 -6.875 -6.098 1 98.81 87 VAL B O 1
ATOM 2076 N N . VAL B 1 88 ? 14.008 -4.922 -5.102 1 98.88 88 VAL B N 1
ATOM 2077 C CA . VAL B 1 88 ? 13.68 -5.387 -3.76 1 98.88 88 VAL B CA 1
ATOM 2078 C C . VAL B 1 88 ? 12.32 -4.84 -3.34 1 98.88 88 VAL B C 1
ATOM 2080 O O . VAL B 1 88 ? 12.031 -3.654 -3.533 1 98.88 88 VAL B O 1
ATOM 2083 N N . VAL B 1 89 ? 11.438 -5.68 -2.922 1 98.94 89 VAL B N 1
ATOM 2084 C CA . VAL B 1 89 ? 10.195 -5.266 -2.283 1 98.94 89 VAL B CA 1
ATOM 2085 C C . VAL B 1 89 ? 10.25 -5.574 -0.789 1 98.94 89 VAL B C 1
ATOM 2087 O O . VAL B 1 89 ? 10.445 -6.727 -0.393 1 98.94 89 VAL B O 1
ATOM 2090 N N . ASP B 1 90 ? 10.109 -4.551 0.029 1 98.94 90 ASP B N 1
ATOM 2091 C CA . ASP B 1 90 ? 10.281 -4.637 1.477 1 98.94 90 ASP B CA 1
ATOM 2092 C C . ASP B 1 90 ? 8.977 -4.281 2.199 1 98.94 90 ASP B C 1
ATOM 2094 O O . ASP B 1 90 ? 8.461 -3.176 2.047 1 98.94 90 ASP B O 1
ATOM 2098 N N . GLU B 1 91 ? 8.383 -5.219 2.912 1 98.81 91 GLU B N 1
ATOM 2099 C CA . GLU B 1 91 ? 7.246 -5 3.807 1 98.81 91 GLU B CA 1
ATOM 2100 C C . GLU B 1 91 ? 7.699 -4.934 5.262 1 98.81 91 GLU B C 1
ATOM 2102 O O . GLU B 1 91 ? 8.516 -5.746 5.703 1 98.81 91 GLU B O 1
ATOM 2107 N N . PHE B 1 92 ? 7.191 -3.949 5.984 1 98.88 92 PHE B N 1
ATOM 2108 C CA . PHE B 1 92 ? 7.555 -3.785 7.387 1 98.88 92 PHE B CA 1
ATOM 2109 C C . PHE B 1 92 ? 6.488 -2.99 8.133 1 98.88 92 PHE B C 1
ATOM 2111 O O . PHE B 1 92 ? 5.621 -2.373 7.516 1 98.88 92 PHE B O 1
ATOM 2118 N N . LEU B 1 93 ? 6.52 -3.08 9.414 1 98.88 93 LEU B N 1
ATOM 2119 C CA . LEU B 1 93 ? 5.727 -2.195 10.258 1 98.88 93 LEU B CA 1
ATOM 2120 C C . LEU B 1 93 ? 6.531 -0.964 10.664 1 98.88 93 LEU B C 1
ATOM 2122 O O . LEU B 1 93 ? 7.734 -1.062 10.93 1 98.88 93 LEU B O 1
ATOM 2126 N N . ILE B 1 94 ? 5.891 0.136 10.711 1 98.75 94 ILE B N 1
ATOM 2127 C CA . ILE B 1 94 ? 6.445 1.334 11.336 1 98.75 94 ILE B CA 1
ATOM 2128 C C . ILE B 1 94 ? 5.602 1.722 12.547 1 98.75 94 ILE B C 1
ATOM 2130 O O . ILE B 1 94 ? 4.375 1.783 12.461 1 98.75 94 ILE B O 1
ATOM 2134 N N . ASP B 1 95 ? 6.23 1.873 13.656 1 98.81 95 ASP B N 1
ATOM 2135 C CA . ASP B 1 95 ? 5.637 2.367 14.898 1 98.81 95 ASP B CA 1
ATOM 2136 C C . ASP B 1 95 ? 6.25 3.707 15.297 1 98.81 95 ASP B C 1
ATOM 2138 O O . ASP B 1 95 ? 7.461 3.902 15.188 1 98.81 95 ASP B O 1
ATOM 2142 N N . PHE B 1 96 ? 5.426 4.559 15.766 1 98.81 96 PHE B N 1
ATOM 2143 C CA . PHE B 1 96 ? 5.922 5.855 16.203 1 98.81 96 PHE B CA 1
ATOM 2144 C C . PHE B 1 96 ? 4.875 6.582 17.047 1 98.81 96 PHE B C 1
ATOM 2146 O O . PHE B 1 96 ? 3.695 6.223 17.016 1 98.81 96 PHE B O 1
ATOM 2153 N N . THR B 1 97 ? 5.297 7.496 17.812 1 98.88 97 THR B N 1
ATOM 2154 C CA . THR B 1 97 ? 4.426 8.484 18.438 1 98.88 97 THR B CA 1
ATOM 2155 C C . THR B 1 97 ? 4.441 9.789 17.641 1 98.88 97 THR B C 1
ATOM 2157 O O . THR B 1 97 ? 5.512 10.32 17.328 1 98.88 97 THR B O 1
ATOM 2160 N N . HIS B 1 98 ? 3.273 10.281 17.281 1 98.81 98 HIS B N 1
ATOM 2161 C CA . HIS B 1 98 ? 3.168 11.539 16.562 1 98.81 98 HIS B CA 1
ATOM 2162 C C . HIS B 1 98 ? 3.422 12.727 17.469 1 98.81 98 HIS B C 1
ATOM 2164 O O . HIS B 1 98 ? 2.486 13.438 17.859 1 98.81 98 HIS B O 1
ATOM 2170 N N . ASP B 1 99 ? 4.676 13.031 17.734 1 98.62 99 ASP B N 1
ATOM 2171 C CA . ASP B 1 99 ? 5.016 14.086 18.688 1 98.62 99 ASP B CA 1
ATOM 2172 C C . ASP B 1 99 ? 5.883 15.156 18.031 1 98.62 99 ASP B C 1
ATOM 2174 O O . ASP B 1 99 ? 6.375 16.062 18.719 1 98.62 99 ASP B O 1
ATOM 2178 N N . VAL B 1 100 ? 6.082 15.07 16.766 1 98.31 100 VAL B N 1
ATOM 2179 C CA . VAL B 1 100 ? 6.711 16.094 15.93 1 98.31 100 VAL B CA 1
ATOM 2180 C C . VAL B 1 100 ? 5.906 16.297 14.648 1 98.31 100 VAL B C 1
ATOM 2182 O O . VAL B 1 100 ? 5.062 15.461 14.305 1 98.31 100 VAL B O 1
ATOM 2185 N N . LYS B 1 101 ? 6.184 17.406 13.969 1 97.88 101 LYS B N 1
ATOM 2186 C CA . LYS B 1 101 ? 5.621 17.578 12.633 1 97.88 101 LYS B CA 1
ATOM 2187 C C . LYS B 1 101 ? 6.262 16.625 11.633 1 97.88 101 LYS B C 1
ATOM 2189 O O . LYS B 1 101 ? 7.488 16.531 11.547 1 97.88 101 LYS B O 1
ATOM 2194 N N . MET B 1 102 ? 5.441 15.875 10.938 1 98.38 102 MET B N 1
ATOM 2195 C CA . MET B 1 102 ? 5.914 14.875 9.984 1 98.38 102 MET B CA 1
ATOM 2196 C C . MET B 1 102 ? 5.512 15.258 8.562 1 98.38 102 MET B C 1
ATOM 2198 O O . MET B 1 102 ? 4.625 14.633 7.973 1 98.38 102 MET B O 1
ATOM 2202 N N . ASP B 1 103 ? 6.219 16.109 7.906 1 97.5 103 ASP B N 1
ATOM 2203 C CA . ASP B 1 103 ? 5.91 16.656 6.582 1 97.5 103 ASP B CA 1
ATOM 2204 C C . ASP B 1 103 ? 5.684 15.531 5.57 1 97.5 103 ASP B C 1
ATOM 2206 O O . ASP B 1 103 ? 4.758 15.602 4.762 1 97.5 103 ASP B O 1
ATOM 2210 N N . TRP B 1 104 ? 6.492 14.562 5.676 1 98.38 104 TRP B N 1
ATOM 2211 C CA . TRP B 1 104 ? 6.559 13.516 4.66 1 98.38 104 TRP B CA 1
ATOM 2212 C C . TRP B 1 104 ? 5.352 12.594 4.746 1 98.38 104 TRP B C 1
ATOM 2214 O O . TRP B 1 104 ? 4.949 11.984 3.75 1 98.38 104 TRP B O 1
ATOM 2224 N N . MET B 1 105 ? 4.711 12.461 5.93 1 98.62 105 MET B N 1
ATOM 2225 C CA . MET B 1 105 ? 3.648 11.477 6.141 1 98.62 105 MET B CA 1
ATOM 2226 C C . MET B 1 105 ? 2.332 12.172 6.477 1 98.62 105 MET B C 1
ATOM 2228 O O . MET B 1 105 ? 1.259 11.68 6.121 1 98.62 105 MET B O 1
ATOM 2232 N N . LEU B 1 106 ? 2.416 13.273 7.129 1 98.12 106 LEU B N 1
ATOM 2233 C CA . LEU B 1 106 ? 1.258 14 7.641 1 98.12 106 LEU B CA 1
ATOM 2234 C C . LEU B 1 106 ? 1.393 15.492 7.379 1 98.12 106 LEU B C 1
ATOM 2236 O O . LEU B 1 106 ? 1.417 16.297 8.32 1 98.12 106 LEU B O 1
ATOM 2240 N N . PRO B 1 107 ? 1.439 15.836 6.078 1 97.81 107 PRO B N 1
ATOM 2241 C CA . PRO B 1 107 ? 1.654 17.25 5.766 1 97.81 107 PRO B CA 1
ATOM 2242 C C . PRO B 1 107 ? 0.586 18.156 6.367 1 97.81 107 PRO B C 1
ATOM 2244 O O . PRO B 1 107 ? -0.61 17.906 6.203 1 97.81 107 PRO B O 1
ATOM 2247 N N . GLY B 1 108 ? 1.068 19.141 7.066 1 96 108 GLY B N 1
ATOM 2248 C CA . GLY B 1 108 ? 0.183 20.188 7.551 1 96 108 GLY B CA 1
ATOM 2249 C C . GLY B 1 108 ? -0.482 19.844 8.867 1 96 108 GLY B C 1
ATOM 2250 O O . GLY B 1 108 ? -1.201 20.656 9.438 1 96 108 GLY B O 1
ATOM 2251 N N . LEU B 1 109 ? -0.256 18.703 9.391 1 96.88 109 LEU B N 1
ATOM 2252 C CA . LEU B 1 109 ? -0.918 18.312 10.625 1 96.88 109 LEU B CA 1
ATOM 2253 C C . LEU B 1 109 ? 0.004 18.516 11.82 1 96.88 109 LEU B C 1
ATOM 2255 O O . LEU B 1 109 ? 1.192 18.188 11.758 1 96.88 109 LEU B O 1
ATOM 2259 N N . GLU B 1 110 ? -0.558 19.078 12.844 1 97.06 110 GLU B N 1
ATOM 2260 C CA . GLU B 1 110 ? 0.184 19.234 14.086 1 97.06 110 GLU B CA 1
ATOM 2261 C C . GLU B 1 110 ? 0.277 17.922 14.852 1 97.06 110 GLU B C 1
ATOM 2263 O O . GLU B 1 110 ? -0.592 17.062 14.719 1 97.06 110 GLU B O 1
ATOM 2268 N N . PRO B 1 111 ? 1.336 17.812 15.656 1 98.12 111 PRO B N 1
ATOM 2269 C CA . PRO B 1 111 ? 1.465 16.594 16.453 1 98.12 111 PRO B CA 1
ATOM 2270 C C . PRO B 1 111 ? 0.255 16.344 17.344 1 98.12 111 PRO B C 1
ATOM 2272 O O . PRO B 1 111 ? -0.296 17.281 17.922 1 98.12 111 PRO B O 1
ATOM 2275 N N . THR B 1 112 ? -0.145 15.102 17.469 1 98.31 112 THR B N 1
ATOM 2276 C CA . THR B 1 112 ? -1.32 14.719 18.25 1 98.31 112 THR B CA 1
ATOM 2277 C C . THR B 1 112 ? -0.911 14.07 19.578 1 98.31 112 THR B C 1
ATOM 2279 O O . THR B 1 112 ? -1.728 13.945 20.484 1 98.31 112 THR B O 1
ATOM 2282 N N . GLY B 1 113 ? 0.323 13.562 19.578 1 98.69 113 GLY B N 1
ATOM 2283 C CA . GLY B 1 113 ? 0.802 12.852 20.75 1 98.69 113 GLY B CA 1
ATOM 2284 C C . GLY B 1 113 ? 0.365 11.398 20.781 1 98.69 113 GLY B C 1
ATOM 2285 O O . GLY B 1 113 ? 0.669 10.672 21.734 1 98.69 113 GLY B O 1
ATOM 2286 N N . LYS B 1 114 ? -0.28 10.898 19.812 1 98.81 114 LYS B N 1
ATOM 2287 C CA . LYS B 1 114 ? -0.818 9.539 19.797 1 98.81 114 LYS B CA 1
ATOM 2288 C C . LYS B 1 114 ? 0.145 8.578 19.109 1 98.81 114 LYS B C 1
ATOM 2290 O O . LYS B 1 114 ? 0.963 8.992 18.281 1 98.81 114 LYS B O 1
ATOM 2295 N N . HIS B 1 115 ? 0.07 7.316 19.453 1 98.81 115 HIS B N 1
ATOM 2296 C CA . HIS B 1 115 ? 0.9 6.262 18.875 1 98.81 115 HIS B CA 1
ATOM 2297 C C . HIS B 1 115 ? 0.234 5.637 17.656 1 98.81 115 HIS B C 1
ATOM 2299 O O . HIS B 1 115 ? -0.982 5.438 17.641 1 98.81 115 HIS B O 1
ATOM 2305 N N . VAL B 1 116 ? 0.995 5.371 16.625 1 98.88 116 VAL B N 1
ATOM 2306 C CA . VAL B 1 116 ? 0.532 4.758 15.383 1 98.88 116 VAL B CA 1
ATOM 2307 C C . VAL B 1 116 ? 1.363 3.514 15.078 1 98.88 116 VAL B C 1
ATOM 2309 O O . VAL B 1 116 ? 2.576 3.502 15.297 1 98.88 116 VAL B O 1
ATOM 2312 N N . SER B 1 117 ? 0.735 2.436 14.688 1 98.94 117 SER B N 1
ATOM 2313 C CA . SER B 1 117 ? 1.336 1.265 14.062 1 98.94 117 SER B CA 1
ATOM 2314 C C . SER B 1 117 ? 0.717 0.995 12.695 1 98.94 117 SER B C 1
ATOM 2316 O O . SER B 1 117 ? -0.504 0.874 12.57 1 98.94 117 SER B O 1
ATOM 2318 N N . VAL B 1 118 ? 1.561 0.926 11.641 1 98.88 118 VAL B N 1
ATOM 2319 C CA . VAL B 1 118 ? 1.008 0.837 10.297 1 98.88 118 VAL B CA 1
ATOM 2320 C C . VAL B 1 118 ? 1.954 0.041 9.398 1 98.88 118 VAL B C 1
ATOM 2322 O O . VAL B 1 118 ? 3.176 0.194 9.484 1 98.88 118 VAL B O 1
ATOM 2325 N N . PRO B 1 119 ? 1.46 -0.892 8.594 1 98.94 119 PRO B N 1
ATOM 2326 C CA . PRO B 1 119 ? 2.311 -1.597 7.633 1 98.94 119 PRO B CA 1
ATOM 2327 C C . PRO B 1 119 ? 2.676 -0.735 6.426 1 98.94 119 PRO B C 1
ATOM 2329 O O . PRO B 1 119 ? 1.846 0.037 5.941 1 98.94 119 PRO B O 1
ATOM 2332 N N . PHE B 1 120 ? 3.93 -0.867 6.004 1 98.94 120 PHE B N 1
ATOM 2333 C CA . PHE B 1 120 ? 4.488 -0.261 4.801 1 98.94 120 PHE B CA 1
ATOM 2334 C C . PHE B 1 120 ? 4.902 -1.331 3.797 1 98.94 120 PHE B C 1
ATOM 2336 O O . PHE B 1 120 ? 5.254 -2.449 4.18 1 98.94 120 PHE B O 1
ATOM 2343 N N . ILE B 1 121 ? 4.809 -0.958 2.545 1 98.94 121 ILE B N 1
ATOM 2344 C CA . ILE B 1 121 ? 5.461 -1.737 1.497 1 98.94 121 ILE B CA 1
ATOM 2345 C C . ILE B 1 121 ? 6.219 -0.803 0.556 1 98.94 121 ILE B C 1
ATOM 2347 O O . ILE B 1 121 ? 5.695 0.236 0.149 1 98.94 121 ILE B O 1
ATOM 2351 N N . VAL B 1 122 ? 7.473 -1.121 0.233 1 98.88 122 VAL B N 1
ATOM 2352 C CA . VAL B 1 122 ? 8.367 -0.296 -0.572 1 98.88 122 VAL B CA 1
ATOM 2353 C C . VAL B 1 122 ? 8.891 -1.104 -1.759 1 98.88 122 VAL B C 1
ATOM 2355 O O . VAL B 1 122 ? 9.375 -2.227 -1.589 1 98.88 122 VAL B O 1
ATOM 2358 N N . VAL B 1 123 ? 8.711 -0.606 -2.943 1 98.88 123 VAL B N 1
ATOM 2359 C CA . VAL B 1 123 ? 9.359 -1.133 -4.141 1 98.88 123 VAL B CA 1
ATOM 2360 C C . VAL B 1 123 ? 10.641 -0.35 -4.426 1 98.88 123 VAL B C 1
ATOM 2362 O O . VAL B 1 123 ? 10.586 0.847 -4.719 1 98.88 123 VAL B O 1
ATOM 2365 N N . VAL B 1 124 ? 11.766 -1.024 -4.352 1 98.88 124 VAL B N 1
ATOM 2366 C CA . VAL B 1 124 ? 13.07 -0.4 -4.566 1 98.88 124 VAL B CA 1
ATOM 2367 C C . VAL B 1 124 ? 13.695 -0.936 -5.852 1 98.88 124 VAL B C 1
ATOM 2369 O O . VAL B 1 124 ? 13.883 -2.145 -6 1 98.88 124 VAL B O 1
ATOM 2372 N N . LYS B 1 125 ? 14.008 -0.046 -6.75 1 98.75 125 LYS B N 1
ATOM 2373 C CA . LYS B 1 125 ? 14.672 -0.414 -8 1 98.75 125 LYS B CA 1
ATOM 2374 C C . LYS B 1 125 ? 16.141 0 -7.988 1 98.75 125 LYS B C 1
ATOM 2376 O O . LYS B 1 125 ? 16.5 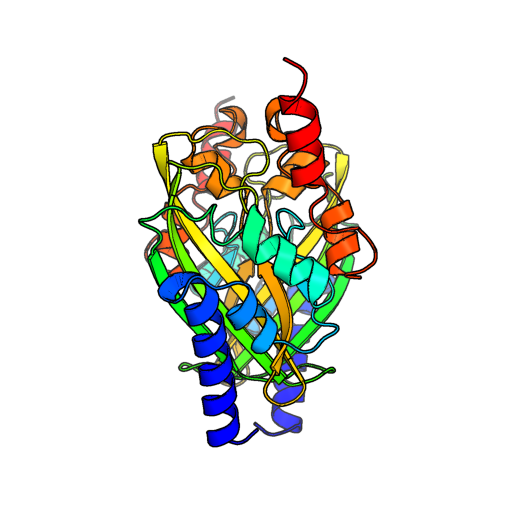0.992 -7.352 1 98.75 125 LYS B O 1
ATOM 2381 N N . PHE B 1 126 ? 16.891 -0.745 -8.773 1 98.75 126 PHE B N 1
ATOM 2382 C CA . PHE B 1 126 ? 18.328 -0.514 -8.766 1 98.75 126 PHE B CA 1
ATOM 2383 C C . PHE B 1 126 ? 18.859 -0.288 -10.18 1 98.75 126 PHE B C 1
ATOM 2385 O O . PHE B 1 126 ? 18.266 -0.768 -11.148 1 98.75 126 PHE B O 1
ATOM 2392 N N . GLU B 1 127 ? 19.859 0.406 -10.344 1 98.25 127 GLU B N 1
ATOM 2393 C CA . GLU B 1 127 ? 20.766 0.52 -11.477 1 98.25 127 GLU B CA 1
ATOM 2394 C C . GLU B 1 127 ? 22.219 0.272 -11.055 1 98.25 127 GLU B C 1
ATOM 2396 O O . GLU B 1 127 ? 22.844 1.128 -10.422 1 98.25 127 GLU B O 1
ATOM 2401 N N . GLY B 1 128 ? 22.641 -0.911 -11.406 1 97.44 128 GLY B N 1
ATOM 2402 C CA . GLY B 1 128 ? 23.891 -1.334 -10.797 1 97.44 128 GLY B CA 1
ATOM 2403 C C . GLY B 1 128 ? 23.812 -1.438 -9.289 1 97.44 128 GLY B C 1
ATOM 2404 O O . GLY B 1 128 ? 22.922 -2.098 -8.75 1 97.44 128 GLY B O 1
ATOM 2405 N N . ASP B 1 129 ? 24.734 -0.855 -8.594 1 98.56 129 ASP B N 1
ATOM 2406 C CA . ASP B 1 129 ? 24.797 -0.955 -7.137 1 98.56 129 ASP B CA 1
ATOM 2407 C C . ASP B 1 129 ? 24.234 0.304 -6.477 1 98.56 129 ASP B C 1
ATOM 2409 O O . ASP B 1 129 ? 24.594 0.624 -5.34 1 98.56 129 ASP B O 1
ATOM 2413 N N . ARG B 1 130 ? 23.375 1.013 -7.195 1 98.75 130 ARG B N 1
ATOM 2414 C CA . ARG B 1 130 ? 22.75 2.211 -6.648 1 98.75 130 ARG B CA 1
ATOM 2415 C C . ARG B 1 130 ? 21.234 2.152 -6.801 1 98.75 130 ARG B C 1
ATOM 2417 O O . ARG B 1 130 ? 20.719 1.485 -7.703 1 98.75 130 ARG B O 1
ATOM 2424 N N . LEU B 1 131 ? 20.547 2.828 -5.93 1 98.81 131 LEU B N 1
ATOM 2425 C CA . LEU B 1 131 ? 19.094 2.9 -5.98 1 98.81 131 LEU B CA 1
ATOM 2426 C C . LEU B 1 131 ? 18.641 3.83 -7.098 1 98.81 131 LEU B C 1
ATOM 2428 O O . LEU B 1 131 ? 19.172 4.922 -7.266 1 98.81 131 LEU B O 1
ATOM 2432 N N . LYS B 1 132 ? 17.641 3.361 -7.816 1 98.44 132 LYS B N 1
ATOM 2433 C CA . LYS B 1 132 ? 17.109 4.121 -8.945 1 98.44 132 LYS B CA 1
ATOM 2434 C C . LYS B 1 132 ? 15.742 4.699 -8.617 1 98.44 132 LYS B C 1
ATOM 2436 O O . LYS B 1 132 ? 15.375 5.77 -9.102 1 98.44 132 LYS B O 1
ATOM 2441 N N . ALA B 1 133 ? 14.984 3.977 -7.828 1 98.44 133 ALA B N 1
ATOM 2442 C CA . ALA B 1 133 ? 13.633 4.438 -7.531 1 98.44 133 ALA B CA 1
ATOM 2443 C C . ALA B 1 133 ? 13.094 3.791 -6.258 1 98.44 133 ALA B C 1
ATOM 2445 O O . ALA B 1 133 ? 13.453 2.652 -5.938 1 98.44 133 ALA B O 1
ATOM 2446 N N . GLU B 1 134 ? 12.289 4.512 -5.508 1 98.56 134 GLU B N 1
ATOM 2447 C CA . GLU B 1 134 ? 11.469 4.027 -4.398 1 98.56 134 GLU B CA 1
ATOM 2448 C C . GLU B 1 134 ? 10.008 4.418 -4.582 1 98.56 134 GLU B C 1
ATOM 2450 O O . GLU B 1 134 ? 9.695 5.586 -4.812 1 98.56 134 GLU B O 1
ATOM 2455 N N . ARG B 1 135 ? 9.148 3.508 -4.582 1 98.75 135 ARG B N 1
ATOM 2456 C CA . ARG B 1 135 ? 7.715 3.723 -4.387 1 98.75 135 ARG B CA 1
ATOM 2457 C C . ARG B 1 135 ? 7.246 3.115 -3.068 1 98.75 135 ARG B C 1
ATOM 2459 O O . ARG B 1 135 ? 7.422 1.918 -2.834 1 98.75 135 ARG B O 1
ATOM 2466 N N . ILE B 1 136 ? 6.688 3.924 -2.186 1 98.88 136 ILE B N 1
ATOM 2467 C CA . ILE B 1 136 ? 6.352 3.521 -0.825 1 98.88 136 ILE B CA 1
ATOM 2468 C C . ILE B 1 136 ? 4.848 3.67 -0.599 1 98.88 136 ILE B C 1
ATOM 2470 O O . ILE B 1 136 ? 4.281 4.738 -0.838 1 98.88 136 ILE B O 1
ATOM 2474 N N . TYR B 1 137 ? 4.23 2.57 -0.184 1 98.94 137 TYR B N 1
ATOM 2475 C CA . TYR B 1 137 ? 2.791 2.561 0.058 1 98.94 137 TYR B CA 1
ATOM 2476 C C . TYR B 1 137 ? 2.488 2.344 1.536 1 98.94 137 TYR B C 1
ATOM 2478 O O . TYR B 1 137 ? 3.207 1.614 2.223 1 98.94 137 TYR B O 1
ATOM 2486 N N . TRP B 1 138 ? 1.507 2.977 2.018 1 98.88 138 TRP B N 1
ATOM 2487 C CA . TRP B 1 138 ? 0.793 2.664 3.25 1 98.88 138 TRP B CA 1
ATOM 2488 C C . TRP B 1 138 ? -0.65 3.148 3.184 1 98.88 138 TRP B C 1
ATOM 2490 O O . TRP B 1 138 ? -1.046 3.809 2.221 1 98.88 138 TRP B O 1
ATOM 2500 N N . ASP B 1 139 ? -1.461 2.711 4.117 1 98.94 139 ASP B N 1
ATOM 2501 C CA . ASP B 1 139 ? -2.84 3.172 4.234 1 98.94 139 ASP B CA 1
ATOM 2502 C C . ASP B 1 139 ? -2.932 4.41 5.125 1 98.94 139 ASP B C 1
ATOM 2504 O O . ASP B 1 139 ? -2.9 4.305 6.352 1 98.94 139 ASP B O 1
ATOM 2508 N N . GLN B 1 140 ? -3.131 5.586 4.492 1 98.88 140 GLN B N 1
ATOM 2509 C CA . GLN B 1 140 ? -3.176 6.844 5.23 1 98.88 140 GLN B CA 1
ATOM 2510 C C . GLN B 1 140 ? -4.426 6.93 6.102 1 98.88 140 GLN B C 1
ATOM 2512 O O . GLN B 1 140 ? -4.426 7.613 7.129 1 98.88 140 GLN B O 1
ATOM 2517 N N . ALA B 1 141 ? -5.512 6.203 5.746 1 98.81 141 ALA B N 1
ATOM 2518 C CA . ALA B 1 141 ? -6.75 6.273 6.523 1 98.81 141 ALA B CA 1
ATOM 2519 C C . ALA B 1 141 ? -6.562 5.656 7.906 1 98.81 141 ALA B C 1
ATOM 2521 O O . ALA B 1 141 ? -7.039 6.203 8.906 1 98.81 141 ALA B O 1
ATOM 2522 N N . THR B 1 142 ? -5.863 4.5 7.984 1 98.81 142 THR B N 1
ATOM 2523 C CA . THR B 1 142 ? -5.621 3.877 9.281 1 98.81 142 THR B CA 1
ATOM 2524 C C . THR B 1 142 ? -4.762 4.777 10.164 1 98.81 142 THR B C 1
ATOM 2526 O O . THR B 1 142 ? -4.957 4.832 11.383 1 98.81 142 THR B O 1
ATOM 2529 N N . VAL B 1 143 ? -3.803 5.508 9.562 1 98.88 143 VAL B N 1
ATOM 2530 C CA . VAL B 1 143 ? -2.975 6.457 10.305 1 98.88 143 VAL B CA 1
ATOM 2531 C C . VAL B 1 143 ? -3.85 7.559 10.891 1 98.88 143 VAL B C 1
ATOM 2533 O O . VAL B 1 143 ? -3.793 7.832 12.094 1 98.88 143 VAL B O 1
ATOM 2536 N N . LEU B 1 144 ? -4.707 8.156 10.047 1 98.69 144 LEU B N 1
ATOM 2537 C CA . LEU B 1 144 ? -5.586 9.242 10.484 1 98.69 144 LEU B CA 1
ATOM 2538 C C . LEU B 1 144 ? -6.543 8.758 11.57 1 98.69 144 LEU B C 1
ATOM 2540 O O . LEU B 1 144 ? -6.824 9.492 12.523 1 98.69 144 LEU B O 1
ATOM 2544 N N . LYS B 1 145 ? -7.023 7.523 11.453 1 98.69 145 LYS B N 1
ATOM 2545 C CA . LYS B 1 145 ? -7.895 6.969 12.484 1 98.69 145 LYS B CA 1
ATOM 2546 C C . LYS B 1 145 ? -7.164 6.848 13.82 1 98.69 145 LYS B C 1
ATOM 2548 O O . LYS B 1 145 ? -7.676 7.273 14.859 1 98.69 145 LYS B O 1
ATOM 2553 N N . GLN B 1 146 ? -5.996 6.277 13.805 1 98.81 146 GLN B N 1
ATOM 2554 C CA . GLN B 1 146 ? -5.227 6.055 15.031 1 98.81 146 GLN B CA 1
ATOM 2555 C C . GLN B 1 146 ? -4.855 7.379 15.688 1 98.81 146 GLN B C 1
ATOM 2557 O O . GLN B 1 146 ? -4.703 7.445 16.906 1 98.81 146 GLN B O 1
ATOM 2562 N N . LEU B 1 147 ? -4.805 8.445 14.883 1 98.62 147 LEU B N 1
ATOM 2563 C CA . LEU B 1 147 ? -4.477 9.773 15.406 1 98.62 147 LEU B CA 1
ATOM 2564 C C . LEU B 1 147 ? -5.73 10.484 15.898 1 98.62 147 LEU B C 1
ATOM 2566 O O . LEU B 1 147 ? -5.648 11.602 16.422 1 98.62 147 LEU B O 1
ATOM 2570 N N . GLY B 1 148 ? -6.883 9.867 15.719 1 97.94 148 GLY B N 1
ATOM 2571 C CA . GLY B 1 148 ? -8.133 10.43 16.203 1 97.94 148 GLY B CA 1
ATOM 2572 C C . GLY B 1 148 ? -8.68 11.523 1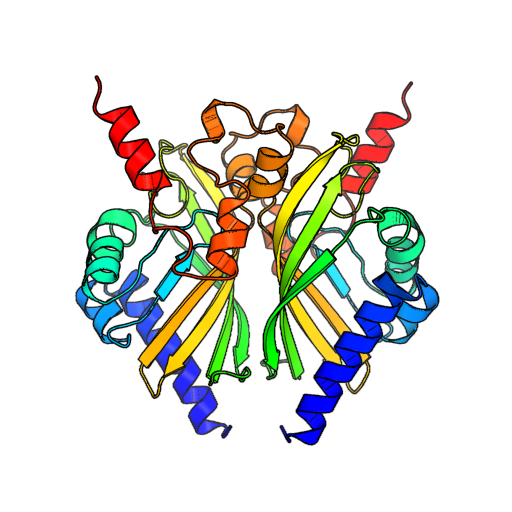5.297 1 97.94 148 GLY B C 1
ATOM 2573 O O . GLY B 1 148 ? -9.43 12.391 15.742 1 97.94 148 GLY B O 1
ATOM 2574 N N . LEU B 1 149 ? -8.32 11.484 14 1 97.44 149 LEU B N 1
ATOM 2575 C CA . LEU B 1 149 ? -8.625 12.617 13.133 1 97.44 149 LEU B CA 1
ATOM 2576 C C . LEU B 1 149 ? -9.766 12.281 12.18 1 97.44 149 LEU B C 1
ATOM 2578 O O . LEU B 1 149 ? -10.352 13.172 11.562 1 97.44 149 LEU B O 1
ATOM 2582 N N . LEU B 1 150 ? -10.109 11 11.984 1 97.31 150 LEU B N 1
ATOM 2583 C CA . LEU B 1 150 ? -11.227 10.633 11.125 1 97.31 150 LEU B CA 1
ATOM 2584 C C . LEU B 1 150 ? -12.555 10.875 11.82 1 97.31 150 LEU B C 1
ATOM 2586 O O . LEU B 1 150 ? -12.695 10.609 13.016 1 97.31 150 LEU B O 1
ATOM 2590 N N . PRO B 1 151 ? -13.516 11.375 11.078 1 95.69 151 PRO B N 1
ATOM 2591 C CA . PRO B 1 151 ? -14.836 11.555 11.688 1 95.69 151 PRO B CA 1
ATOM 2592 C C . PRO B 1 151 ? -15.5 10.227 12.047 1 95.69 151 PRO B C 1
ATOM 2594 O O . PRO B 1 151 ? -15.164 9.188 11.477 1 95.69 151 PRO B O 1
ATOM 2597 N N . ALA B 1 152 ? -16.469 10.289 12.914 1 93.81 152 ALA B N 1
ATOM 2598 C CA . ALA B 1 152 ? -17.141 9.109 13.469 1 93.81 152 ALA B CA 1
ATOM 2599 C C . ALA B 1 152 ? -17.75 8.266 12.359 1 93.81 152 ALA B C 1
ATOM 2601 O O . ALA B 1 152 ? -17.734 7.031 12.43 1 93.81 152 ALA B O 1
ATOM 2602 N N . GLY B 1 153 ? -18.266 8.922 11.398 1 93.06 153 GLY B N 1
ATOM 2603 C CA . GLY B 1 153 ? -18.984 8.234 10.336 1 93.06 153 GLY B CA 1
ATOM 2604 C C . GLY B 1 153 ? -18.078 7.379 9.469 1 93.06 153 GLY B C 1
ATOM 2605 O O . GLY B 1 153 ? -18.547 6.527 8.711 1 93.06 153 GLY B O 1
ATOM 2606 N N . LEU B 1 154 ? -16.75 7.539 9.594 1 95.19 154 LEU B N 1
ATOM 2607 C CA . LEU B 1 154 ? -15.805 6.805 8.75 1 95.19 154 LEU B CA 1
ATOM 2608 C C . LEU B 1 154 ? -15.055 5.758 9.562 1 95.19 154 LEU B C 1
ATOM 2610 O O . LEU B 1 154 ? -14.289 4.969 9 1 95.19 154 LEU B O 1
ATOM 2614 N N . LEU B 1 155 ? -15.273 5.68 10.805 1 94.19 155 LEU B N 1
ATOM 2615 C CA . LEU B 1 155 ? -14.516 4.785 11.672 1 94.19 155 LEU B CA 1
ATOM 2616 C C . LEU B 1 155 ? -14.859 3.328 11.391 1 94.19 155 LEU B C 1
ATOM 2618 O O . LEU B 1 155 ? -14.023 2.441 11.586 1 94.19 155 LEU B O 1
ATOM 2622 N N . GLY B 1 156 ? -16.047 3.141 10.898 1 94.81 156 GLY B N 1
ATOM 2623 C CA . GLY B 1 156 ? -16.5 1.779 10.648 1 94.81 156 GLY B CA 1
ATOM 2624 C C . GLY B 1 156 ? -15.961 1.191 9.359 1 94.81 156 GLY B C 1
ATOM 2625 O O . GLY B 1 156 ? -16.078 -0.011 9.125 1 94.81 156 GLY B O 1
ATOM 2626 N N . CYS B 1 157 ? -15.289 1.99 8.531 1 96.69 157 CYS B N 1
ATOM 2627 C CA . CYS B 1 157 ? -14.828 1.488 7.246 1 96.69 157 CYS B CA 1
ATOM 2628 C C . CYS B 1 157 ? -13.305 1.428 7.195 1 96.69 157 CYS B C 1
ATOM 2630 O O . CYS B 1 157 ? -12.727 1.059 6.172 1 96.69 157 CYS B O 1
ATOM 2632 N N . VAL B 1 158 ? -12.641 1.762 8.25 1 98.31 158 VAL B N 1
ATOM 2633 C CA . VAL B 1 158 ? -11.188 1.838 8.328 1 98.31 158 VAL B CA 1
ATOM 2634 C C . VAL B 1 158 ? -10.695 1.14 9.594 1 98.31 158 VAL B C 1
ATOM 2636 O O . VAL B 1 158 ? -11.203 1.396 10.688 1 98.31 158 VAL B O 1
ATOM 2639 N N . PRO B 1 159 ? -9.781 0.25 9.477 1 98.5 159 PRO B N 1
ATOM 2640 C CA . PRO B 1 159 ? -9.219 -0.359 10.68 1 98.5 159 PRO B CA 1
ATOM 2641 C C . PRO B 1 159 ? -8.25 0.57 11.414 1 98.5 159 PRO B C 1
ATOM 2643 O O . PRO B 1 159 ? -7.84 1.594 10.867 1 98.5 159 PRO B O 1
ATOM 2646 N N . GLY B 1 160 ? -7.984 0.294 12.688 1 97.75 160 GLY B N 1
ATOM 2647 C CA . GLY B 1 160 ? -6.934 0.933 13.469 1 97.75 160 GLY B CA 1
ATOM 2648 C C . GLY B 1 160 ? -5.648 0.13 13.508 1 97.75 160 GLY B C 1
ATOM 2649 O O . GLY B 1 160 ? -5.184 -0.361 12.477 1 97.75 160 GLY B O 1
ATOM 2650 N N . ALA B 1 161 ? -5.074 -0.031 14.664 1 98.12 161 ALA B N 1
ATOM 2651 C CA . ALA B 1 161 ? -3.795 -0.702 14.867 1 98.12 161 ALA B CA 1
ATOM 2652 C C . ALA B 1 161 ? -3.908 -2.199 14.594 1 98.12 161 ALA B C 1
ATOM 2654 O O . ALA B 1 161 ? -2.898 -2.881 14.422 1 98.12 161 ALA B O 1
ATOM 2655 N N . GLU B 1 162 ? -5.164 -2.719 14.586 1 98.5 162 GLU B N 1
ATOM 2656 C CA . GLU B 1 162 ? -5.375 -4.129 14.273 1 98.5 162 GLU B CA 1
ATOM 2657 C C . GLU B 1 162 ? -4.902 -4.457 12.859 1 98.5 162 GLU B C 1
ATOM 2659 O O . GLU B 1 162 ? -4.613 -5.613 12.547 1 98.5 162 GLU B O 1
ATOM 2664 N N . GLN B 1 163 ? -4.844 -3.412 12.023 1 98.81 163 GLN B N 1
ATOM 2665 C CA . GLN B 1 163 ? -4.301 -3.6 10.68 1 98.81 163 GLN B CA 1
ATOM 2666 C C . GLN B 1 163 ? -2.867 -4.113 10.734 1 98.81 163 GLN B C 1
ATOM 2668 O O . GLN B 1 163 ? -2.516 -5.062 10.023 1 98.81 163 GLN B O 1
ATOM 2673 N N . ALA B 1 164 ? -2.008 -3.482 11.547 1 98.88 164 ALA B N 1
ATOM 2674 C CA . ALA B 1 164 ? -0.61 -3.871 11.711 1 98.88 164 ALA B CA 1
ATOM 2675 C C . ALA B 1 164 ? -0.496 -5.273 12.305 1 98.88 164 ALA B C 1
ATOM 2677 O O . ALA B 1 164 ? 0.342 -6.07 11.883 1 98.88 164 ALA B O 1
ATOM 2678 N N . ALA B 1 165 ? -1.35 -5.562 13.289 1 98.5 165 ALA B N 1
ATOM 2679 C CA . ALA B 1 165 ? -1.339 -6.887 13.906 1 98.5 165 ALA B CA 1
ATOM 2680 C C . ALA B 1 165 ? -1.616 -7.977 12.875 1 98.5 165 ALA B C 1
ATOM 2682 O O . ALA B 1 165 ? -0.927 -9 12.836 1 98.5 165 ALA B O 1
ATOM 2683 N N . LYS B 1 166 ? -2.6 -7.738 12.023 1 98.56 166 LYS B N 1
ATOM 2684 C CA . LYS B 1 166 ? -2.963 -8.742 11.023 1 98.56 166 LYS B CA 1
ATOM 2685 C C . LYS B 1 166 ? -1.889 -8.859 9.945 1 98.56 166 LYS B C 1
ATOM 2687 O O . LYS B 1 166 ? -1.631 -9.953 9.438 1 98.56 166 LYS B O 1
ATOM 2692 N N . ALA B 1 167 ? -1.297 -7.719 9.539 1 98.31 167 ALA B N 1
ATOM 2693 C CA . ALA B 1 167 ? -0.225 -7.742 8.547 1 98.31 167 ALA B CA 1
ATOM 2694 C C . ALA B 1 167 ? 0.954 -8.578 9.039 1 98.31 167 ALA B C 1
ATOM 2696 O O . ALA B 1 167 ? 1.606 -9.266 8.242 1 98.31 167 ALA B O 1
ATOM 2697 N N . ALA B 1 168 ? 1.217 -8.594 10.32 1 97.31 168 ALA B N 1
ATOM 2698 C CA . ALA B 1 168 ? 2.336 -9.32 10.914 1 97.31 168 ALA B CA 1
ATOM 2699 C C . ALA B 1 168 ? 2.012 -10.805 11.055 1 97.31 168 ALA B C 1
ATOM 2701 O O . ALA B 1 168 ? 2.896 -11.656 10.938 1 97.31 168 ALA B O 1
ATOM 2702 N N . ASP B 1 169 ? 0.744 -10.992 11.336 1 95 169 ASP B N 1
ATOM 2703 C CA . ASP B 1 169 ? 0.241 -12.344 11.531 1 95 169 ASP B CA 1
ATOM 2704 C C . ASP B 1 169 ? -1.198 -12.477 11.039 1 95 169 ASP B C 1
ATOM 2706 O O . ASP B 1 169 ? -2.131 -12.023 11.703 1 95 169 ASP B O 1
ATOM 2710 N N . ALA B 1 170 ? -1.334 -13.141 9.906 1 91.06 170 ALA B N 1
ATOM 2711 C CA . ALA B 1 170 ? -2.633 -13.227 9.242 1 91.06 170 ALA B CA 1
ATOM 2712 C C . ALA B 1 170 ? -3.711 -13.711 10.203 1 91.06 170 ALA B C 1
ATOM 2714 O O . ALA B 1 170 ? -4.867 -13.289 10.117 1 91.06 170 ALA B O 1
ATOM 2715 N N . GLY B 1 171 ? -3.336 -14.555 11.125 1 92.38 171 GLY B N 1
ATOM 2716 C CA . GLY B 1 171 ? -4.305 -15.156 12.031 1 92.38 171 GLY B CA 1
ATOM 2717 C C . GLY B 1 171 ? -4.559 -14.328 13.273 1 92.38 171 GLY B C 1
ATOM 2718 O O . GLY B 1 171 ? -5.414 -14.664 14.094 1 92.38 171 GLY B O 1
ATOM 2719 N N . ALA B 1 172 ? -3.859 -13.211 13.438 1 94.94 172 ALA B N 1
ATOM 2720 C CA . ALA B 1 172 ? -3.955 -12.398 14.648 1 94.94 172 ALA B CA 1
ATOM 2721 C C . ALA B 1 172 ? -5.309 -11.703 14.734 1 94.94 172 ALA B C 1
ATOM 2723 O O . ALA B 1 172 ? -5.789 -11.398 15.836 1 94.94 172 ALA B O 1
ATOM 2724 N N . VAL B 1 173 ? -5.914 -11.391 13.602 1 97.38 173 VAL B N 1
ATOM 2725 C CA . VAL B 1 173 ? -7.215 -10.727 13.539 1 97.38 173 VAL B CA 1
ATOM 2726 C C . VAL B 1 173 ? -8.102 -11.438 12.516 1 97.38 173 VAL B C 1
ATOM 2728 O O . VAL B 1 173 ? -7.672 -11.703 11.391 1 97.38 173 VAL B O 1
ATOM 2731 N N . LYS B 1 174 ? -9.289 -11.734 12.891 1 97.25 174 LYS B N 1
ATOM 2732 C CA . LYS B 1 174 ? -10.227 -12.367 11.969 1 97.25 174 LYS B CA 1
ATOM 2733 C C . LYS B 1 174 ? -10.547 -11.453 10.797 1 97.25 174 LYS B C 1
ATOM 2735 O O . LYS B 1 174 ? -10.75 -10.25 10.977 1 97.25 174 LYS B O 1
ATOM 2740 N N . SER B 1 175 ? -10.625 -12.023 9.594 1 98.44 175 SER B N 1
ATOM 2741 C CA . SER B 1 175 ? -10.953 -11.258 8.398 1 98.44 175 SER B CA 1
ATOM 2742 C C . SER B 1 175 ? -12.414 -10.812 8.406 1 98.44 175 SER B C 1
ATOM 2744 O O . SER B 1 175 ? -13.258 -11.453 9.039 1 98.44 175 SER B O 1
ATOM 2746 N N . ASN B 1 176 ? -12.711 -9.656 7.734 1 98.56 176 ASN B N 1
ATOM 2747 C CA . ASN B 1 176 ? -14.055 -9.211 7.367 1 98.56 176 ASN B CA 1
ATOM 2748 C C . ASN B 1 176 ? -14.812 -8.656 8.57 1 98.56 176 ASN B C 1
ATOM 2750 O O . ASN B 1 176 ? -16.047 -8.641 8.586 1 98.56 176 ASN B O 1
ATOM 2754 N N . GLY B 1 177 ? -14.086 -8.336 9.617 1 97.94 177 GLY B N 1
ATOM 2755 C CA . GLY B 1 177 ? -14.719 -7.727 10.781 1 97.94 177 GLY B CA 1
ATOM 2756 C C . GLY B 1 177 ? -15.5 -6.473 10.445 1 97.94 177 GLY B C 1
ATOM 2757 O O . GLY B 1 177 ? -16.594 -6.258 10.969 1 97.94 177 GLY B O 1
ATOM 2758 N N . LEU B 1 178 ? -15.039 -5.621 9.578 1 97.62 178 LEU B N 1
ATOM 2759 C CA . LEU B 1 178 ? -15.703 -4.379 9.203 1 97.62 178 LEU B CA 1
ATOM 2760 C C . LEU B 1 178 ? -16.984 -4.664 8.422 1 97.62 178 LEU B C 1
ATOM 2762 O O . LEU B 1 178 ? -17.969 -3.941 8.555 1 97.62 178 LEU B O 1
ATOM 2766 N N . ILE B 1 179 ? -16.938 -5.664 7.574 1 97.81 179 ILE B N 1
ATOM 2767 C CA . ILE B 1 179 ? -18.125 -6.066 6.836 1 97.81 179 ILE B CA 1
ATOM 2768 C C . ILE B 1 179 ? -19.219 -6.496 7.816 1 97.81 179 ILE B C 1
ATOM 2770 O O . ILE B 1 179 ? -20.359 -6.059 7.711 1 97.81 179 ILE B O 1
ATOM 2774 N N . ALA B 1 180 ? -18.766 -7.344 8.734 1 97.06 180 ALA B N 1
ATOM 2775 C CA . ALA B 1 180 ? -19.703 -7.855 9.734 1 97.06 180 ALA B CA 1
ATOM 2776 C C . ALA B 1 180 ? -20.297 -6.719 10.562 1 97.06 180 ALA B C 1
ATOM 2778 O O . ALA B 1 180 ? -21.5 -6.703 10.844 1 97.06 180 ALA B O 1
ATOM 2779 N N . ALA B 1 181 ? -19.469 -5.816 10.969 1 95.81 181 ALA B N 1
ATOM 2780 C CA . ALA B 1 181 ? -19.922 -4.684 11.773 1 95.81 181 ALA B CA 1
ATOM 2781 C C . ALA B 1 181 ? -20.906 -3.816 10.984 1 95.81 181 ALA B C 1
ATOM 2783 O O . ALA B 1 181 ? -21.906 -3.346 11.539 1 95.81 181 ALA B O 1
ATOM 2784 N N . ALA B 1 182 ? -20.641 -3.586 9.742 1 94.5 182 ALA B N 1
ATOM 2785 C CA . ALA B 1 182 ? -21.516 -2.789 8.891 1 94.5 182 ALA B CA 1
ATOM 2786 C C . ALA B 1 182 ? -22.875 -3.461 8.719 1 94.5 182 ALA B C 1
ATOM 2788 O O . ALA B 1 182 ? -23.906 -2.793 8.742 1 94.5 182 ALA B O 1
ATOM 2789 N N . ALA B 1 183 ? -22.875 -4.754 8.477 1 92.12 183 ALA B N 1
ATOM 2790 C CA . ALA B 1 183 ? -24.125 -5.512 8.336 1 92.12 183 ALA B CA 1
ATOM 2791 C C . ALA B 1 183 ? -24.969 -5.422 9.602 1 92.12 183 ALA B C 1
ATOM 2793 O O . ALA B 1 183 ? -26.188 -5.336 9.531 1 92.12 183 ALA B O 1
ATOM 2794 N N . ALA B 1 184 ? -24.297 -5.449 10.711 1 90.44 184 ALA B N 1
ATOM 2795 C CA . ALA B 1 184 ? -25 -5.387 11.992 1 90.44 184 ALA B CA 1
ATOM 2796 C C . ALA B 1 184 ? -25.594 -4.008 12.227 1 90.44 184 ALA B C 1
ATOM 2798 O O . ALA B 1 184 ? -26.656 -3.881 12.852 1 90.44 184 ALA B O 1
ATOM 2799 N N . ALA B 1 185 ? -24.922 -3.023 11.766 1 81.38 185 ALA B N 1
ATOM 2800 C CA . ALA B 1 185 ? -25.391 -1.651 11.945 1 81.38 185 ALA B CA 1
ATOM 2801 C C . ALA B 1 185 ? -26.562 -1.347 11.023 1 81.38 185 ALA B C 1
ATOM 2803 O O . ALA B 1 185 ? -27.422 -0.525 11.352 1 81.38 185 ALA B O 1
ATOM 2804 N N . GLY B 1 186 ? -26.688 -1.773 9.758 1 70.69 186 GLY B N 1
ATOM 2805 C CA . GLY B 1 186 ? -27.75 -1.567 8.805 1 70.69 186 GLY B CA 1
ATOM 2806 C C . GLY B 1 186 ? -29 -2.391 9.109 1 70.69 186 GLY B C 1
ATOM 2807 O O . GLY B 1 186 ? -30.062 -2.133 8.562 1 70.69 186 GLY B O 1
ATOM 2808 N N . GLY B 1 187 ? -29 -3.627 9.703 1 53.88 187 GLY B N 1
ATOM 2809 C CA . GLY B 1 187 ? -30.125 -4.465 10.055 1 53.88 187 GLY B CA 1
ATOM 2810 C C . GLY B 1 187 ? -31.047 -3.832 11.086 1 53.88 187 GLY B C 1
ATOM 2811 O O . GLY B 1 187 ? -32.094 -4.391 11.422 1 53.88 187 GLY B O 1
ATOM 2812 N N . GLY B 1 188 ? -30.875 -2.797 11.797 1 33 188 GLY B N 1
ATOM 2813 C CA . GLY B 1 188 ? -31.781 -2.312 12.82 1 33 188 GLY B CA 1
ATOM 2814 C C . GLY B 1 188 ? -32.906 -1.484 12.25 1 33 188 GLY B C 1
ATOM 2815 O O . GLY B 1 188 ? -33.781 -0.993 13 1 33 188 GLY B O 1
ATOM 2816 N N . VAL B 1 189 ? -32.969 -1.046 11.078 1 27.55 189 VAL B N 1
ATOM 2817 C CA . VAL B 1 189 ? -34.25 -0.414 10.797 1 27.55 189 VAL B CA 1
ATOM 2818 C C . VAL B 1 189 ? -35.25 -1.469 10.336 1 27.55 189 VAL B C 1
ATOM 2820 O O . VAL B 1 189 ? -34.906 -2.395 9.609 1 27.55 189 VAL B O 1
#

Nearest PDB structures (foldseek):
  1sjw-assembly1_A  TM=7.759E-01  e=1.396E-06  Streptomyces nogalater
  2f99-assembly1_D  TM=7.344E-01  e=5.881E-07  Streptomyces galilaeus
  2gey-assembly3_A  TM=7.154E-01  e=1.396E-06  Streptomyces galilaeus
  2gey-assembly3_C-2  TM=6.494E-01  e=4.061E-07  Streptomyces galilaeus
  8r20-assembly1_B  TM=6.877E-01  e=2.927E-06  Micromonospora

Solvent-accessible surface area (backbone atoms only — not comparable to full-atom values): 18829 Å² total; per-residue (Å²): 127,51,72,66,56,52,52,46,53,53,48,51,50,51,51,39,51,39,19,51,76,70,67,57,32,31,68,57,34,44,67,44,33,44,65,78,20,35,37,33,33,50,51,43,38,19,48,24,62,21,48,67,44,34,29,50,31,33,56,63,36,38,50,76,26,52,46,90,67,56,42,77,46,82,70,47,54,34,45,37,31,39,98,84,38,45,32,40,37,44,30,27,35,42,32,33,45,35,71,47,55,25,44,53,77,37,17,70,45,73,54,72,65,35,60,43,48,42,51,37,41,34,44,36,30,39,56,85,93,22,37,36,34,39,43,34,44,38,37,50,37,29,51,36,42,45,58,67,68,56,56,78,90,51,53,59,41,38,42,43,56,62,39,29,48,23,75,74,33,70,83,71,40,76,55,34,53,34,41,54,52,31,54,61,66,66,63,73,116,128,50,72,66,57,52,51,47,53,52,48,50,52,51,51,40,51,39,19,52,74,70,66,57,31,31,69,58,34,44,67,44,33,44,64,77,18,35,37,33,33,50,50,44,37,20,49,24,62,22,46,68,45,35,29,50,31,34,56,64,35,38,49,76,28,50,46,89,66,55,43,76,45,83,67,47,53,34,45,36,29,38,98,84,36,45,33,40,38,44,31,26,35,42,32,32,46,35,71,47,53,24,44,53,77,37,17,72,46,73,52,73,65,37,63,44,47,42,49,37,40,33,45,36,31,40,57,85,92,22,36,36,34,37,43,35,42,39,38,51,36,31,51,37,42,46,58,68,67,55,56,78,90,52,53,60,40,39,44,45,56,61,40,30,48,22,74,75,32,69,81,71,40,77,55,33,53,32,41,54,51,30,54,62,65,67,65,73,115